Protein AF-A0A3G2S6Q5-F1 (afdb_monomer_lite)

pLDDT: mean 76.18, std 21.84, range [37.66, 98.62]

Foldseek 3Di:
DDDPDPPPPPPDDCPPVNVVVLVCLLPPPPCVLVVVLVVLVVQLVVDPDPVSNVVSVVVSVVSVVVVVVVVVVSVVSVVVVVVVVVVVVVVVVVVPCDDVPVVVVVVVVVVVVVVVVVVVVVVVVVVVVVVVVVVVVDDDPVVVVVVVVVVVVVVVVVVVVVVVVVVVVVVVVVVVVVVVVVVVVVVVVVCVVVVNDPDPDPDDDPPVCPPPPPDPPPPPPPPDDDDDDDDDDDDDDDDDDDDDDDDDDDPDDDDDDDDDDDDDDDDDDDDDDDDDDDDDDDYDDD

InterPro domains:
  IPR008501 THO complex subunit 7/Mft1 [PF05615] (20-147)

Radius of gyration: 63.08 Å; chains: 1; bounding box: 127×102×178 Å

Sequence (286 aa):
MDVDSDTATALMPLSSQQQDDILRNRLSTDDKHVRRIAKRIAVLVQSSSSQDREAAALLLQSDLDLFSEHISKLHSITNTTSTAEMESYEQEMTALPDEKSAEKKAHIEMLKKRLDEAKEHRAQVSEYNIIANKILAYPSREEMMNSIQQHRDRIAQLQSEIKKYDDASAHAKNELNSIVSALMELRQNIRSSLGYKPLPEESALCASTLNPKAHTFQSESSSADVTASNAKRTHNDSSGDGNKTCQTDHKRLRMQEDDKAQDQTPQPSKDNGDILDQPSSSTPSV

Structure (mmCIF, N/CA/C/O backbone):
data_AF-A0A3G2S6Q5-F1
#
_entry.id   AF-A0A3G2S6Q5-F1
#
loop_
_atom_site.group_PDB
_atom_site.id
_atom_site.type_symbol
_atom_site.label_atom_id
_atom_site.label_alt_id
_atom_site.label_comp_id
_atom_site.label_asym_id
_atom_site.label_entity_id
_atom_site.label_seq_id
_atom_site.pdbx_PDB_ins_code
_atom_site.Cartn_x
_atom_site.Cartn_y
_atom_site.Cartn_z
_atom_site.occupancy
_atom_site.B_iso_or_equiv
_atom_site.auth_seq_id
_atom_site.auth_comp_id
_atom_site.auth_asym_id
_atom_site.auth_atom_id
_atom_site.pdbx_PDB_model_num
ATOM 1 N N . MET A 1 1 ? -10.144 -30.213 11.567 1.00 39.72 1 MET A N 1
ATOM 2 C CA . MET A 1 1 ? -10.735 -28.893 11.235 1.00 39.72 1 MET A CA 1
ATOM 3 C C . MET A 1 1 ? -11.809 -28.719 12.269 1.00 39.72 1 MET A C 1
ATOM 5 O O . MET A 1 1 ? -12.946 -29.122 12.057 1.00 39.72 1 MET A O 1
ATOM 9 N N . ASP A 1 2 ? -11.350 -28.313 13.440 1.00 38.22 2 ASP A N 1
ATOM 10 C CA . ASP A 1 2 ? -12.056 -28.513 14.689 1.00 38.22 2 ASP A CA 1
ATOM 11 C C . ASP A 1 2 ? -12.771 -27.225 15.056 1.00 38.22 2 ASP A C 1
ATOM 13 O O . ASP A 1 2 ? -12.233 -26.121 14.975 1.00 38.22 2 ASP A O 1
ATOM 17 N N . VAL A 1 3 ? -14.054 -27.417 15.316 1.00 51.34 3 VAL A N 1
ATOM 18 C CA . VAL A 1 3 ? -15.039 -26.409 15.653 1.00 51.34 3 VAL A CA 1
ATOM 19 C C . VAL A 1 3 ? -14.880 -26.160 17.147 1.00 51.34 3 VAL A C 1
ATOM 21 O O . VAL A 1 3 ? -15.547 -26.803 17.953 1.00 51.34 3 VAL A O 1
ATOM 24 N N . ASP A 1 4 ? -13.968 -25.268 17.526 1.00 41.38 4 ASP A N 1
ATOM 25 C CA . ASP A 1 4 ? -13.812 -24.876 18.928 1.00 41.38 4 ASP A CA 1
ATOM 26 C C . ASP A 1 4 ? -14.893 -23.862 19.304 1.00 41.38 4 ASP A C 1
ATOM 28 O O . ASP A 1 4 ? -14.747 -22.647 19.216 1.00 41.38 4 ASP A O 1
ATOM 32 N N . SER A 1 5 ? -16.039 -24.456 19.634 1.00 41.75 5 SER A N 1
ATOM 33 C CA . SER A 1 5 ? -17.000 -24.072 20.660 1.00 41.75 5 SER A CA 1
ATOM 34 C C . SER A 1 5 ? -16.672 -22.776 21.416 1.00 41.75 5 SER A C 1
ATOM 36 O O . SER A 1 5 ? -15.935 -22.786 22.401 1.00 41.75 5 SER A O 1
ATOM 38 N N . ASP A 1 6 ? -17.345 -21.694 21.018 1.00 40.94 6 ASP A N 1
ATOM 39 C CA . ASP A 1 6 ? -17.627 -20.510 21.832 1.00 40.94 6 ASP A CA 1
ATOM 40 C C . ASP A 1 6 ? -18.337 -20.923 23.139 1.00 40.94 6 ASP A C 1
ATOM 42 O O . ASP A 1 6 ? -19.552 -20.797 23.293 1.00 40.94 6 ASP A O 1
ATOM 46 N N . THR A 1 7 ? -17.596 -21.406 24.136 1.00 44.97 7 THR A N 1
ATOM 47 C CA . THR A 1 7 ? -18.052 -21.356 25.527 1.00 44.97 7 THR A CA 1
ATOM 48 C C . THR A 1 7 ? -17.709 -19.983 26.068 1.00 44.97 7 THR A C 1
ATOM 50 O O . THR A 1 7 ? -16.809 -19.805 26.888 1.00 44.97 7 THR A O 1
ATOM 53 N N . ALA A 1 8 ? -18.447 -18.986 25.585 1.00 41.44 8 ALA A N 1
ATOM 54 C CA . ALA A 1 8 ? -18.651 -17.773 26.339 1.00 41.44 8 ALA A CA 1
ATOM 55 C C . ALA A 1 8 ? -19.260 -18.189 27.683 1.00 41.44 8 ALA A C 1
ATOM 57 O O . ALA A 1 8 ? -20.451 -18.485 27.772 1.00 41.44 8 ALA A O 1
ATOM 58 N N . THR A 1 9 ? -18.447 -18.212 28.738 1.00 43.94 9 THR A N 1
ATOM 59 C CA . THR A 1 9 ? -18.907 -18.122 30.126 1.00 43.94 9 THR A CA 1
ATOM 60 C C . THR A 1 9 ? -19.509 -16.726 30.285 1.00 43.94 9 THR A C 1
ATOM 62 O O . THR A 1 9 ? -18.914 -15.800 30.834 1.00 43.94 9 THR A O 1
ATOM 65 N N . ALA A 1 10 ? -20.664 -16.539 29.651 1.00 41.66 10 ALA A N 1
ATOM 66 C CA . ALA A 1 10 ? -21.505 -15.375 29.761 1.00 41.66 10 ALA A CA 1
ATOM 67 C C . ALA A 1 10 ? -22.032 -15.392 31.189 1.00 41.66 10 ALA A C 1
ATOM 69 O O . ALA A 1 10 ? -22.941 -16.144 31.536 1.00 41.66 10 ALA A O 1
ATOM 70 N N . LEU A 1 11 ? -21.344 -14.608 32.011 1.00 49.69 11 LEU A N 1
ATOM 71 C CA . LEU A 1 11 ? -21.721 -14.168 33.340 1.00 49.69 11 LEU A CA 1
ATOM 72 C C . LEU A 1 11 ? -23.230 -13.926 33.348 1.00 49.69 11 LEU A C 1
ATOM 74 O O . LEU A 1 11 ? -23.694 -12.951 32.758 1.00 49.69 11 LEU A O 1
ATOM 78 N N . MET A 1 12 ? -24.004 -14.841 33.937 1.00 51.88 12 MET A N 1
ATOM 79 C CA . MET A 1 12 ? -25.421 -14.576 34.121 1.00 51.88 12 MET A CA 1
ATOM 80 C C . MET A 1 12 ? -25.512 -13.481 35.182 1.00 51.88 12 MET A C 1
ATOM 82 O O . MET A 1 12 ? -25.144 -13.749 36.330 1.00 51.88 12 MET A O 1
ATOM 86 N N . PRO A 1 13 ? -25.977 -12.263 34.843 1.00 61.84 13 PRO A N 1
ATOM 87 C CA . PRO A 1 13 ? -26.396 -11.325 35.871 1.00 61.84 13 PRO A CA 1
ATOM 88 C C . PRO A 1 13 ? -27.372 -12.053 36.797 1.00 61.84 13 PRO A C 1
ATOM 90 O O . PRO A 1 13 ? -28.132 -12.906 36.320 1.00 61.84 13 PRO A O 1
ATOM 93 N N . LEU A 1 14 ? -27.320 -11.742 38.102 1.00 62.06 14 LEU A N 1
ATOM 94 C CA . LEU A 1 14 ? -28.280 -12.244 39.090 1.00 62.06 14 LEU A CA 1
ATOM 95 C C . LEU A 1 14 ? -29.651 -12.306 38.431 1.00 62.06 14 LEU A C 1
ATOM 97 O O . LEU A 1 14 ? -30.112 -11.307 37.872 1.00 62.06 14 LEU A O 1
ATOM 101 N N . SER A 1 15 ? -30.253 -13.494 38.422 1.00 77.38 15 SER A N 1
ATOM 102 C CA . SER A 1 15 ? -31.528 -13.667 37.735 1.00 77.38 15 SER A CA 1
ATOM 103 C C . SER A 1 15 ? -32.514 -12.628 38.270 1.00 77.38 15 SER A C 1
ATOM 105 O O . SER A 1 15 ? -32.489 -12.309 39.461 1.00 77.38 15 SER A O 1
ATOM 107 N N . SER A 1 16 ? -33.387 -12.101 37.408 1.00 77.00 16 SER A N 1
ATOM 108 C CA . SER A 1 16 ? -34.414 -11.119 37.804 1.00 77.00 16 SER A CA 1
ATOM 109 C C . SER A 1 16 ? -35.152 -11.542 39.079 1.00 77.00 16 SER A C 1
ATOM 111 O O . SER A 1 16 ? -35.503 -10.712 39.906 1.00 77.00 16 SER A O 1
ATOM 113 N N . GLN A 1 17 ? -35.322 -12.851 39.272 1.00 78.44 17 GLN A N 1
ATOM 114 C CA . GLN A 1 17 ? -35.953 -13.429 40.446 1.00 78.44 17 GLN A CA 1
ATOM 115 C C . GLN A 1 17 ? -35.111 -13.312 41.727 1.00 78.44 17 GLN A C 1
ATOM 117 O O . GLN A 1 17 ? -35.647 -12.971 42.774 1.00 78.44 17 GLN A O 1
ATOM 122 N N . GLN A 1 18 ? -33.794 -13.522 41.655 1.00 76.75 18 GLN A N 1
ATOM 123 C CA . GLN A 1 18 ? -32.894 -13.302 42.794 1.00 76.75 18 GLN A CA 1
ATOM 124 C C . GLN A 1 18 ? -32.819 -11.821 43.177 1.00 76.75 18 GLN A C 1
ATOM 126 O O . GLN A 1 18 ? -32.798 -11.494 44.361 1.00 76.75 18 GLN A O 1
ATOM 131 N N . GLN A 1 19 ? -32.815 -10.926 42.186 1.00 76.44 19 GLN A N 1
ATOM 132 C CA . GLN A 1 19 ? -32.858 -9.482 42.425 1.00 76.44 19 GLN A CA 1
ATOM 133 C C . GLN A 1 19 ? -34.168 -9.077 43.115 1.00 76.44 19 GLN A C 1
ATOM 135 O O . GLN A 1 19 ? -34.141 -8.354 44.111 1.00 76.44 19 GLN A O 1
ATOM 140 N N . ASP A 1 20 ? -35.301 -9.609 42.653 1.00 80.94 20 ASP A N 1
ATOM 141 C CA . ASP A 1 20 ? -36.612 -9.375 43.260 1.00 80.94 20 ASP A CA 1
ATOM 142 C C . ASP A 1 20 ? -36.717 -9.926 44.687 1.00 80.94 20 ASP A C 1
ATOM 144 O O . ASP A 1 20 ? -37.352 -9.300 45.538 1.00 80.94 20 ASP A O 1
ATOM 148 N N . ASP A 1 21 ? -36.099 -11.071 44.978 1.00 78.25 21 ASP A N 1
ATOM 149 C CA . ASP A 1 21 ? -36.096 -11.666 46.318 1.00 78.25 21 ASP A CA 1
ATOM 150 C C . ASP A 1 21 ? -35.226 -10.860 47.296 1.00 78.25 21 ASP A C 1
ATOM 152 O O . ASP A 1 21 ? -35.629 -10.622 48.440 1.00 78.25 21 ASP A O 1
ATOM 156 N N . ILE A 1 22 ? -34.066 -10.365 46.847 1.00 74.88 22 ILE A N 1
ATOM 157 C CA . ILE A 1 22 ? -33.214 -9.449 47.624 1.00 74.88 22 ILE A CA 1
ATOM 158 C C . ILE A 1 22 ? -33.961 -8.139 47.892 1.00 74.88 22 ILE A C 1
ATOM 160 O O . ILE A 1 22 ? -33.982 -7.661 49.029 1.00 74.88 22 ILE A O 1
ATOM 164 N N . LEU A 1 23 ? -34.624 -7.578 46.877 1.00 78.12 23 LEU A N 1
ATOM 165 C CA . LEU A 1 23 ? -35.417 -6.359 47.017 1.00 78.12 23 LEU A CA 1
ATOM 166 C C . LEU A 1 23 ? -36.611 -6.559 47.952 1.00 78.12 23 LEU A C 1
ATOM 168 O O . LEU A 1 23 ? -36.825 -5.721 48.824 1.00 78.12 23 LEU A O 1
ATOM 172 N N . ARG A 1 24 ? -37.350 -7.671 47.852 1.00 79.94 24 ARG A N 1
ATOM 173 C CA . ARG A 1 24 ? -38.445 -7.994 48.786 1.00 79.94 24 ARG A CA 1
ATOM 174 C C . ARG A 1 24 ? -37.956 -8.125 50.220 1.00 79.94 24 ARG A C 1
ATOM 176 O O . ARG A 1 24 ? -38.600 -7.585 51.113 1.00 79.94 24 ARG A O 1
ATOM 183 N N . ASN A 1 25 ? -36.824 -8.790 50.437 1.00 70.81 25 ASN A N 1
ATOM 184 C CA . ASN A 1 25 ? -36.240 -8.942 51.769 1.00 70.81 25 ASN A CA 1
ATOM 185 C C . ASN A 1 25 ? -35.724 -7.609 52.337 1.00 70.81 25 ASN A C 1
ATOM 187 O O . ASN A 1 25 ? -35.834 -7.378 53.538 1.00 70.81 25 ASN A O 1
ATOM 191 N N . ARG A 1 26 ? -35.192 -6.714 51.492 1.00 71.00 26 ARG A N 1
ATOM 192 C CA . ARG A 1 26 ? -34.771 -5.358 51.894 1.00 71.00 26 ARG A CA 1
ATOM 193 C C . ARG A 1 26 ? -35.962 -4.420 52.140 1.00 71.00 26 ARG A C 1
ATOM 195 O O . ARG A 1 26 ? -35.881 -3.556 53.007 1.00 71.00 26 ARG A O 1
ATOM 202 N N . LEU A 1 27 ? -37.062 -4.589 51.403 1.00 71.56 27 LEU A N 1
ATOM 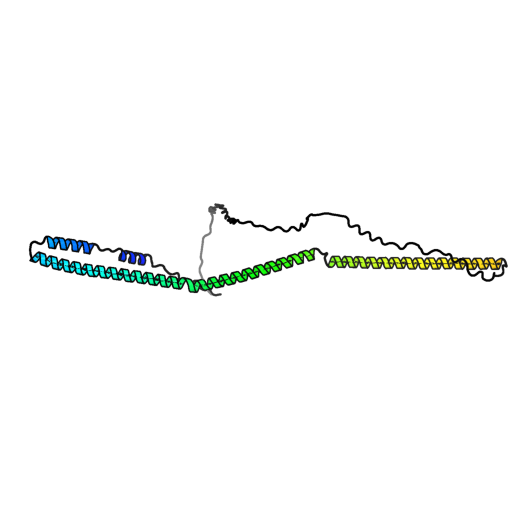203 C CA . LEU A 1 27 ? -38.263 -3.744 51.471 1.00 71.56 27 LEU A CA 1
ATOM 204 C C . LEU A 1 27 ? -39.338 -4.258 52.437 1.00 71.56 27 LEU A C 1
ATOM 206 O O . LEU A 1 27 ? -40.326 -3.557 52.659 1.00 71.56 27 LEU A O 1
ATOM 210 N N . SER A 1 28 ? -39.189 -5.448 53.026 1.00 67.25 28 SER A N 1
ATOM 211 C CA . SER A 1 28 ? -40.134 -5.965 54.019 1.00 67.25 28 SER A CA 1
ATOM 212 C C . SER A 1 28 ? -39.959 -5.258 55.368 1.00 67.25 28 SER A C 1
ATOM 214 O O . SER A 1 28 ? -39.509 -5.845 56.352 1.00 67.25 28 SER A O 1
ATOM 216 N N . THR A 1 29 ? -40.319 -3.979 55.446 1.00 65.44 29 THR A N 1
ATOM 217 C CA . THR A 1 29 ? -40.545 -3.302 56.725 1.00 65.44 29 THR A CA 1
ATOM 218 C C . THR A 1 29 ? -41.860 -3.808 57.303 1.00 65.44 29 THR A C 1
ATOM 220 O O . THR A 1 29 ? -42.940 -3.315 56.971 1.00 65.44 29 THR A O 1
ATOM 223 N N . ASP A 1 30 ? -41.786 -4.842 58.146 1.00 69.50 30 ASP A N 1
ATOM 224 C CA . ASP A 1 30 ? -42.965 -5.378 58.823 1.00 69.50 30 ASP A CA 1
ATOM 225 C C . ASP A 1 30 ? -43.401 -4.478 59.991 1.00 69.50 30 ASP A C 1
ATOM 227 O O . ASP A 1 30 ? -43.216 -4.774 61.176 1.00 69.50 30 ASP A O 1
ATOM 231 N N . ASP A 1 31 ? -44.050 -3.371 59.636 1.00 82.56 31 ASP A N 1
ATOM 232 C CA . ASP A 1 31 ? -44.723 -2.439 60.545 1.00 82.56 31 ASP A CA 1
ATOM 233 C C . ASP A 1 31 ? -45.736 -3.120 61.485 1.00 82.56 31 ASP A C 1
ATOM 235 O O . ASP A 1 31 ? -46.213 -2.512 62.449 1.00 82.56 31 ASP A O 1
ATOM 239 N N . LYS A 1 32 ? -46.141 -4.368 61.207 1.00 87.12 32 LYS A N 1
ATOM 240 C CA . LYS A 1 32 ? -47.089 -5.125 62.032 1.00 87.12 32 LYS A CA 1
ATOM 241 C C . LYS A 1 32 ? -46.595 -5.273 63.465 1.00 87.12 32 LYS A C 1
ATOM 243 O O . LYS A 1 32 ? -47.420 -5.191 64.374 1.00 87.12 32 LYS A O 1
ATOM 248 N N . HIS A 1 33 ? -45.292 -5.467 63.672 1.00 88.94 33 HIS A N 1
ATOM 249 C CA . HIS A 1 33 ? -44.704 -5.576 65.008 1.00 88.94 33 HIS A CA 1
ATOM 250 C C . HIS A 1 33 ? -44.822 -4.249 65.762 1.00 88.94 33 HIS A C 1
ATOM 252 O O . HIS A 1 33 ? -45.352 -4.219 66.869 1.00 88.94 33 HIS A O 1
ATOM 258 N N . VAL A 1 34 ? -44.473 -3.136 65.110 1.00 90.81 34 VAL A N 1
ATOM 259 C CA . VAL A 1 34 ? -44.595 -1.780 65.671 1.00 90.81 34 VAL A CA 1
ATOM 260 C C . VAL A 1 34 ? -46.052 -1.446 66.004 1.00 90.81 34 VAL A C 1
ATOM 262 O O . VAL A 1 34 ? -46.361 -1.007 67.112 1.00 90.81 34 VAL A O 1
ATOM 265 N N . ARG A 1 35 ? -46.985 -1.722 65.082 1.00 92.50 35 ARG A N 1
ATOM 266 C CA . ARG A 1 35 ? -48.427 -1.523 65.306 1.00 92.50 35 ARG A CA 1
ATOM 267 C C . ARG A 1 35 ? -48.957 -2.387 66.450 1.00 92.50 35 ARG A C 1
ATOM 269 O O . ARG A 1 35 ? -49.832 -1.941 67.192 1.00 92.50 35 ARG A O 1
ATOM 276 N N . ARG A 1 36 ? -48.461 -3.618 66.602 1.00 92.38 36 ARG A N 1
ATOM 277 C CA . ARG A 1 36 ? -48.850 -4.517 67.694 1.00 92.38 36 ARG A CA 1
ATOM 278 C C . ARG A 1 36 ? -48.323 -4.017 69.037 1.00 92.38 36 ARG A C 1
ATOM 280 O O . ARG A 1 36 ? -49.119 -3.906 69.963 1.00 92.38 36 ARG A O 1
ATOM 287 N N . ILE A 1 37 ? -47.051 -3.627 69.112 1.00 95.19 37 ILE A N 1
ATOM 288 C CA . ILE A 1 37 ? -46.438 -3.018 70.300 1.00 95.19 37 ILE A CA 1
ATOM 289 C C . ILE A 1 37 ? -47.216 -1.766 70.720 1.00 95.19 37 ILE A C 1
ATOM 291 O O . ILE A 1 37 ? -47.628 -1.661 71.872 1.00 95.19 37 ILE A O 1
ATOM 295 N N . ALA A 1 38 ? -47.524 -0.861 69.785 1.00 95.69 38 ALA A N 1
ATOM 296 C CA . ALA A 1 38 ? -48.311 0.341 70.069 1.00 95.69 38 ALA A CA 1
ATOM 297 C C . ALA A 1 38 ? -49.701 0.012 70.648 1.00 95.69 38 ALA A C 1
ATOM 299 O O . ALA A 1 38 ? -50.138 0.632 71.619 1.00 95.69 38 ALA A O 1
ATOM 300 N N . LYS A 1 39 ? -50.381 -1.010 70.105 1.00 95.94 39 LYS A N 1
ATOM 301 C CA . LYS A 1 39 ? -51.655 -1.505 70.653 1.00 95.94 39 LYS A CA 1
ATOM 302 C C . LYS A 1 39 ? -51.490 -2.102 72.052 1.00 95.94 39 LYS A C 1
ATOM 304 O O . LYS A 1 39 ? -52.327 -1.841 72.909 1.00 95.94 39 LYS A O 1
ATOM 309 N N . ARG A 1 40 ? -50.427 -2.874 72.307 1.00 93.88 40 ARG A N 1
ATOM 310 C CA . ARG A 1 40 ? -50.134 -3.441 73.636 1.00 93.88 40 ARG A CA 1
ATOM 311 C C . ARG A 1 40 ? -49.855 -2.358 74.672 1.00 93.88 40 ARG A C 1
ATOM 313 O O . ARG A 1 40 ? -50.383 -2.447 75.774 1.00 93.88 40 ARG A O 1
ATOM 320 N N . ILE A 1 41 ? -49.120 -1.311 74.300 1.00 95.44 41 ILE A N 1
ATOM 321 C CA . ILE A 1 41 ? -48.891 -0.133 75.147 1.00 95.44 41 ILE A CA 1
ATOM 322 C C . ILE A 1 41 ? -50.222 0.559 75.466 1.00 95.44 41 ILE A C 1
ATOM 324 O O . ILE A 1 41 ? -50.490 0.854 76.626 1.00 95.44 41 ILE A O 1
ATOM 328 N N . ALA A 1 42 ? -51.090 0.767 74.470 1.00 95.06 42 ALA A N 1
ATOM 329 C CA . ALA A 1 42 ? -52.403 1.373 74.695 1.00 95.06 42 ALA A CA 1
ATOM 330 C C . ALA A 1 42 ? -53.273 0.545 75.660 1.00 95.06 42 ALA A C 1
ATOM 332 O O . ALA A 1 42 ? -53.869 1.105 76.577 1.00 95.06 42 ALA A O 1
ATOM 333 N N . VAL A 1 43 ? -53.294 -0.785 75.503 1.00 94.50 43 VAL A N 1
ATOM 334 C CA . VAL A 1 43 ? -53.997 -1.702 76.420 1.00 94.50 43 VAL A CA 1
ATOM 335 C C . VAL A 1 43 ? -53.411 -1.627 77.830 1.00 94.50 43 VAL A C 1
ATOM 337 O O . VAL A 1 43 ? -54.162 -1.533 78.798 1.00 94.50 43 VAL A O 1
ATOM 340 N N . LEU A 1 44 ? -52.084 -1.605 77.961 1.00 94.56 44 LEU A N 1
ATOM 341 C CA . LEU A 1 44 ? -51.402 -1.494 79.251 1.00 94.56 44 LEU A CA 1
ATOM 342 C C . LEU A 1 44 ? -51.757 -0.187 79.982 1.00 94.56 44 LEU A C 1
ATOM 344 O O . LEU A 1 44 ? -51.961 -0.201 81.194 1.00 94.56 44 LEU A O 1
ATOM 348 N N . VAL A 1 45 ? -51.869 0.927 79.250 1.00 95.19 45 VAL A N 1
ATOM 349 C CA . VAL A 1 45 ? -52.265 2.241 79.791 1.00 95.19 45 VAL A CA 1
ATOM 350 C C . VAL A 1 45 ? -53.739 2.269 80.209 1.00 95.19 45 VAL A C 1
ATOM 352 O O . VAL A 1 45 ? -54.077 2.908 81.200 1.00 95.19 45 VAL A O 1
ATOM 355 N N . GLN A 1 46 ? -54.616 1.577 79.478 1.00 94.00 46 GLN A N 1
ATOM 356 C CA . GLN A 1 46 ? -56.063 1.541 79.738 1.00 94.00 46 GLN A CA 1
ATOM 357 C C . GLN A 1 46 ? -56.477 0.490 80.786 1.00 94.00 46 GLN A C 1
ATOM 359 O O . GLN A 1 46 ? -57.621 0.486 81.246 1.00 94.00 46 GLN A O 1
ATOM 364 N N . SER A 1 47 ? -55.565 -0.401 81.179 1.00 94.19 47 SER A N 1
ATOM 365 C CA . SER A 1 47 ? -55.834 -1.468 82.146 1.00 94.19 47 SER A CA 1
ATOM 366 C C . SER A 1 47 ? -56.054 -0.896 83.550 1.00 94.19 47 SER A C 1
ATOM 368 O O . SER A 1 47 ? -55.150 -0.304 84.137 1.00 94.19 47 SER A O 1
ATOM 370 N N . SER A 1 48 ? -57.261 -1.081 84.094 1.00 90.81 48 SER A N 1
ATOM 371 C CA . SER A 1 48 ? -57.656 -0.564 85.420 1.00 90.81 48 SER A CA 1
ATOM 372 C C . SER A 1 48 ? -57.383 -1.553 86.562 1.00 90.81 48 SER A C 1
ATOM 374 O O . SER A 1 48 ? -57.240 -1.149 87.714 1.00 90.81 48 SER A O 1
ATOM 376 N N . SER A 1 49 ? -57.303 -2.849 86.249 1.00 94.25 49 SER A N 1
ATOM 377 C CA . SER A 1 49 ? -56.986 -3.919 87.197 1.00 94.25 49 SER A CA 1
ATOM 378 C C . SER A 1 49 ? -55.489 -4.227 87.193 1.00 94.25 49 SER A C 1
ATOM 380 O O . SER A 1 49 ? -54.858 -4.276 86.136 1.00 94.25 49 SER A O 1
ATOM 382 N N . SER A 1 50 ? -54.924 -4.498 88.374 1.00 92.62 50 SER A N 1
ATOM 383 C CA . SER A 1 50 ? -53.523 -4.921 88.515 1.00 92.62 50 SER A CA 1
ATOM 384 C C . SER A 1 50 ? -53.230 -6.211 87.744 1.00 92.62 50 SER A C 1
ATOM 386 O O . SER A 1 50 ? -52.168 -6.335 87.143 1.00 92.62 50 SER A O 1
ATOM 388 N N . GLN A 1 51 ? -54.182 -7.147 87.730 1.00 92.69 51 GLN A N 1
ATOM 389 C CA . GLN A 1 51 ? -54.031 -8.441 87.064 1.00 92.69 51 GLN A CA 1
ATOM 390 C C . GLN A 1 51 ? -54.018 -8.298 85.533 1.00 92.69 51 GLN A C 1
ATOM 392 O O . GLN A 1 51 ? -53.182 -8.896 84.858 1.00 92.69 51 GLN A O 1
ATOM 397 N N . ASP A 1 52 ? -54.889 -7.448 84.984 1.00 92.19 52 ASP A N 1
ATOM 398 C CA . ASP A 1 52 ? -54.936 -7.172 83.541 1.00 92.19 52 ASP A CA 1
ATOM 399 C C . ASP A 1 52 ? -53.674 -6.442 83.073 1.00 92.19 52 ASP A C 1
ATOM 401 O O . ASP A 1 52 ? -53.139 -6.715 81.997 1.00 92.19 52 ASP A O 1
ATOM 405 N N . ARG A 1 53 ? -53.161 -5.541 83.917 1.00 93.19 53 ARG A N 1
ATOM 406 C CA . ARG A 1 53 ? -51.924 -4.803 83.666 1.00 93.19 53 ARG A CA 1
ATOM 407 C C . ARG A 1 53 ? -50.707 -5.732 83.631 1.00 93.19 53 ARG A C 1
ATOM 409 O O . ARG A 1 53 ? -49.849 -5.562 82.770 1.00 93.19 53 ARG A O 1
ATOM 416 N N . GLU A 1 54 ? -50.638 -6.719 84.520 1.00 94.44 54 GLU A N 1
ATOM 417 C CA . GLU A 1 54 ? -49.563 -7.719 84.535 1.00 94.44 54 GLU A CA 1
ATOM 418 C C . GLU A 1 54 ? -49.605 -8.620 83.290 1.00 94.44 54 GLU A C 1
ATOM 420 O O . GLU A 1 54 ? -48.590 -8.795 82.611 1.00 94.44 54 GLU A O 1
ATOM 425 N N . ALA A 1 55 ? -50.791 -9.099 82.903 1.00 93.81 55 ALA A N 1
ATOM 426 C CA . ALA A 1 55 ? -50.967 -9.875 81.675 1.00 93.81 55 ALA A CA 1
ATOM 427 C C . ALA A 1 55 ? -50.610 -9.064 80.411 1.00 93.81 55 ALA A C 1
ATOM 429 O O . ALA A 1 55 ? -49.935 -9.568 79.509 1.00 93.81 55 ALA A O 1
ATOM 430 N N . ALA A 1 56 ? -51.017 -7.792 80.344 1.00 92.94 56 ALA A N 1
ATOM 431 C CA . ALA A 1 56 ? -50.670 -6.895 79.242 1.00 92.94 56 ALA A CA 1
ATOM 432 C C . ALA A 1 56 ? -49.160 -6.608 79.171 1.00 92.94 56 ALA A C 1
ATOM 434 O O . ALA A 1 56 ? -48.619 -6.505 78.069 1.00 92.94 56 ALA A O 1
ATOM 435 N N . ALA A 1 57 ? -48.476 -6.523 80.317 1.00 94.69 57 ALA A N 1
ATOM 436 C CA . ALA A 1 57 ? -47.029 -6.332 80.385 1.00 94.69 57 ALA A CA 1
ATOM 437 C C . ALA A 1 57 ? -46.259 -7.559 79.871 1.00 94.69 57 ALA A C 1
ATOM 439 O O . ALA A 1 57 ? -45.330 -7.395 79.084 1.00 94.69 57 ALA A O 1
ATOM 440 N N . LEU A 1 58 ? -46.676 -8.779 80.230 1.00 95.19 58 LEU A N 1
ATOM 441 C CA . LEU A 1 58 ? -46.066 -10.013 79.713 1.00 95.19 58 LEU A CA 1
ATOM 442 C C . LEU A 1 58 ? -46.240 -10.154 78.195 1.00 95.19 58 LEU A C 1
ATOM 444 O O . LEU A 1 58 ? -45.304 -10.528 77.488 1.00 95.19 58 LEU A O 1
ATOM 448 N N . LEU A 1 59 ? -47.421 -9.809 77.674 1.00 94.50 59 LEU A N 1
ATOM 449 C CA . LEU A 1 59 ? -47.675 -9.812 76.231 1.00 94.50 59 LEU A CA 1
ATOM 450 C C . LEU A 1 59 ? -46.851 -8.747 75.501 1.00 94.50 59 LEU A C 1
ATOM 452 O O . LEU A 1 59 ? -46.340 -9.016 74.417 1.00 94.50 59 LEU A O 1
ATOM 456 N N . LEU A 1 60 ? -46.704 -7.555 76.089 1.00 95.69 60 LEU A N 1
ATOM 457 C CA . LEU A 1 60 ? -45.834 -6.511 75.552 1.00 95.69 60 LEU A CA 1
ATOM 458 C C . LEU A 1 60 ? -44.370 -6.963 75.538 1.00 95.69 60 LEU A C 1
ATOM 460 O O . LEU A 1 60 ? -43.706 -6.767 74.528 1.00 95.69 60 LEU A O 1
ATOM 464 N N . GLN A 1 61 ? -43.888 -7.587 76.614 1.00 96.38 61 GLN A N 1
ATOM 465 C CA . GLN A 1 61 ? -42.525 -8.114 76.690 1.00 96.38 61 GLN A CA 1
ATOM 466 C C . GLN A 1 61 ? -42.271 -9.141 75.582 1.00 96.38 61 GLN A C 1
ATOM 468 O O . GLN A 1 61 ? -41.315 -9.001 74.828 1.00 96.38 61 GLN A O 1
ATOM 473 N N . SER A 1 62 ? -43.180 -10.104 75.408 1.00 96.25 62 SER A N 1
ATOM 474 C CA . SER A 1 62 ? -43.083 -11.092 74.328 1.00 96.25 62 SER A CA 1
ATOM 475 C C . SER A 1 62 ? -43.097 -10.449 72.933 1.00 96.25 62 SER A C 1
ATOM 477 O O . SER A 1 62 ? -42.319 -10.847 72.068 1.00 96.25 62 SER A O 1
ATOM 479 N N . ASP A 1 63 ? -43.948 -9.442 72.702 1.00 94.38 63 ASP A N 1
ATOM 480 C CA . ASP A 1 63 ? -44.002 -8.725 71.422 1.00 94.38 63 ASP A CA 1
ATOM 481 C C . ASP A 1 63 ? -42.735 -7.866 71.179 1.00 94.38 63 ASP A C 1
ATOM 483 O O . ASP A 1 63 ? -42.320 -7.711 70.028 1.00 94.38 63 ASP A O 1
ATOM 487 N N . LEU A 1 64 ? -42.097 -7.337 72.234 1.00 95.44 64 LEU A N 1
ATOM 488 C CA . LEU A 1 64 ? -40.809 -6.631 72.158 1.00 95.44 64 LEU A CA 1
ATOM 489 C C . LEU A 1 64 ? -39.648 -7.583 71.851 1.00 95.44 64 LEU A C 1
ATOM 491 O O . LEU A 1 64 ? -38.805 -7.249 71.017 1.00 95.44 64 LEU A O 1
ATOM 495 N N . ASP A 1 65 ? -39.627 -8.767 72.464 1.00 95.25 65 ASP A N 1
ATOM 496 C CA . ASP A 1 65 ? -38.605 -9.787 72.210 1.00 95.25 65 ASP A CA 1
ATOM 497 C C . ASP A 1 65 ? -38.673 -10.268 70.749 1.00 95.25 65 ASP A C 1
ATOM 499 O O . ASP A 1 65 ? -37.659 -10.284 70.048 1.00 95.25 65 ASP A O 1
ATOM 503 N N . LEU A 1 66 ? -39.884 -10.536 70.242 1.00 92.31 66 LEU A N 1
ATOM 504 C CA . LEU A 1 66 ? -40.117 -10.878 68.832 1.00 92.31 66 LEU A CA 1
ATOM 505 C C . LEU A 1 66 ? -39.668 -9.764 67.876 1.00 92.31 66 LEU A C 1
ATOM 507 O O . LEU A 1 66 ? -39.105 -10.032 66.813 1.00 92.31 66 LEU A O 1
ATOM 511 N N . PHE A 1 67 ? -39.911 -8.501 68.232 1.00 93.25 67 PHE A N 1
ATOM 512 C CA . PHE A 1 67 ? -39.470 -7.368 67.421 1.00 93.25 67 PHE A CA 1
ATOM 513 C C . PHE A 1 67 ? -37.942 -7.220 67.412 1.00 93.25 67 PHE A C 1
ATOM 515 O O . PHE A 1 67 ? -37.360 -6.963 66.358 1.00 93.25 67 PHE A O 1
ATOM 522 N N . SER A 1 68 ? -37.285 -7.429 68.553 1.00 93.75 68 SER A N 1
ATOM 523 C CA . SER A 1 68 ? -35.822 -7.420 68.668 1.00 93.75 68 SER A CA 1
ATOM 524 C C . SER A 1 68 ? -35.171 -8.500 67.794 1.00 93.75 68 SER A C 1
ATOM 526 O O . SER A 1 68 ? -34.230 -8.224 67.039 1.00 93.75 68 SER A O 1
ATOM 528 N N . GLU A 1 69 ? -35.720 -9.718 67.819 1.00 92.31 69 GLU A N 1
ATOM 529 C CA . GLU A 1 69 ? -35.278 -10.819 66.959 1.00 92.31 69 GLU A CA 1
ATOM 530 C C . GLU A 1 69 ? -35.459 -10.474 65.471 1.00 92.31 69 GLU A C 1
ATOM 532 O O . GLU A 1 69 ? -34.545 -10.662 64.664 1.00 92.31 69 GLU A O 1
ATOM 537 N N . HIS A 1 70 ? -36.603 -9.885 65.107 1.00 90.06 70 HIS A N 1
ATOM 538 C CA . HIS A 1 70 ? -36.880 -9.451 63.738 1.00 90.06 70 HIS A CA 1
ATOM 539 C C . HIS A 1 70 ? -35.871 -8.406 63.231 1.00 90.06 70 HIS A C 1
ATOM 541 O O . HIS A 1 70 ? -35.353 -8.539 62.120 1.00 90.06 70 HIS A O 1
ATOM 547 N N . ILE A 1 71 ? -35.550 -7.387 64.036 1.00 90.00 71 ILE A N 1
ATOM 548 C CA . ILE A 1 71 ? -34.543 -6.373 63.680 1.00 90.00 71 ILE A CA 1
ATOM 549 C C . ILE A 1 71 ? -33.160 -7.007 63.512 1.00 90.00 71 ILE A C 1
ATOM 551 O O . ILE A 1 71 ? -32.458 -6.708 62.544 1.00 90.00 71 ILE A O 1
ATOM 555 N N . SER A 1 72 ? -32.790 -7.928 64.403 1.00 92.06 72 SER A N 1
ATOM 556 C CA . SER A 1 72 ? -31.514 -8.649 64.326 1.00 92.06 72 SER A CA 1
ATOM 557 C C . SER A 1 72 ? -31.404 -9.464 63.033 1.00 92.06 72 SER A C 1
ATOM 559 O O . SER A 1 72 ? -30.378 -9.420 62.350 1.00 92.06 72 SER A O 1
ATOM 561 N N . LYS A 1 73 ? -32.487 -10.145 62.639 1.00 89.25 73 LYS A N 1
ATOM 562 C CA . LYS A 1 73 ? -32.573 -10.873 61.368 1.00 89.25 73 LYS A CA 1
ATOM 563 C C . LYS A 1 73 ? -32.436 -9.938 60.165 1.00 89.25 73 LYS A C 1
ATOM 565 O O . LYS A 1 73 ? -31.670 -10.242 59.254 1.00 89.25 73 LYS A O 1
ATOM 570 N N . LEU A 1 74 ? -33.138 -8.803 60.159 1.00 86.69 74 LEU A N 1
ATOM 571 C CA . LEU A 1 74 ? -33.078 -7.831 59.061 1.00 86.69 74 LEU A CA 1
ATOM 572 C C . LEU A 1 74 ? -31.665 -7.252 58.892 1.00 86.69 74 LEU A C 1
ATOM 574 O O . LEU A 1 74 ? -31.162 -7.144 57.773 1.00 86.69 74 LEU A O 1
ATOM 578 N N . HIS A 1 75 ? -31.001 -6.939 60.005 1.00 88.94 75 HIS A N 1
ATOM 579 C CA . HIS A 1 75 ? -29.619 -6.472 60.009 1.00 88.94 75 HIS A CA 1
ATOM 580 C C . HIS A 1 75 ? -28.657 -7.543 59.475 1.00 88.94 75 HIS A C 1
ATOM 582 O O . HIS A 1 75 ? -27.816 -7.247 58.629 1.00 88.94 75 HIS A O 1
ATOM 588 N N . SER A 1 76 ? -28.823 -8.804 59.893 1.00 89.12 76 SER A N 1
ATOM 589 C CA . SER A 1 76 ? -28.034 -9.922 59.364 1.00 89.12 76 SER A CA 1
ATOM 590 C C . SER A 1 76 ? -28.218 -10.086 57.855 1.00 89.12 76 SER A C 1
ATOM 592 O O . SER A 1 76 ? -27.229 -10.189 57.140 1.00 89.12 76 SER A O 1
ATOM 594 N N . ILE A 1 77 ? -29.460 -10.069 57.358 1.00 86.19 77 ILE A N 1
ATOM 595 C CA . ILE A 1 77 ? -29.758 -10.189 55.920 1.00 86.19 77 ILE A CA 1
ATOM 596 C C . ILE A 1 77 ? -29.118 -9.037 55.141 1.00 86.19 77 ILE A C 1
ATOM 598 O O . ILE A 1 77 ? -28.500 -9.259 54.099 1.00 86.19 77 ILE A O 1
ATOM 602 N N . THR A 1 78 ? -29.241 -7.811 55.648 1.00 86.50 78 THR A N 1
ATOM 603 C CA . THR A 1 78 ? -28.674 -6.620 55.004 1.00 86.50 78 THR A CA 1
ATOM 604 C C . THR A 1 78 ? -27.158 -6.719 54.911 1.00 86.50 78 THR A C 1
ATOM 606 O O . THR A 1 78 ? -26.604 -6.503 53.839 1.00 86.50 78 THR A O 1
ATOM 609 N N . ASN A 1 79 ? -26.490 -7.109 55.997 1.00 88.75 79 ASN A N 1
ATOM 610 C CA . ASN A 1 79 ? -25.039 -7.237 55.997 1.00 88.75 79 ASN A CA 1
ATOM 611 C C . ASN A 1 79 ? -24.579 -8.352 55.066 1.00 88.75 79 ASN A C 1
ATOM 613 O O . ASN A 1 79 ? -23.744 -8.090 54.216 1.00 88.75 79 ASN A O 1
ATOM 617 N N . THR A 1 80 ? -25.161 -9.550 55.156 1.00 86.19 80 THR A N 1
ATOM 618 C CA . THR A 1 80 ? -24.766 -10.680 54.303 1.00 86.19 80 THR A CA 1
ATOM 619 C C . THR A 1 80 ? -24.977 -10.389 52.817 1.00 86.19 80 THR A C 1
ATOM 621 O O . THR A 1 80 ? -24.124 -10.728 52.004 1.00 86.19 80 THR A O 1
ATOM 624 N N . THR A 1 81 ? -26.093 -9.751 52.448 1.00 84.44 81 THR A N 1
ATOM 625 C CA . THR A 1 81 ? -26.353 -9.398 51.041 1.00 84.44 81 THR A CA 1
ATOM 626 C C . THR A 1 81 ? -25.418 -8.298 50.553 1.00 84.44 81 THR A C 1
ATOM 628 O O . THR A 1 81 ? -24.838 -8.444 49.484 1.00 84.44 81 THR A O 1
ATOM 631 N N . SER A 1 82 ? -25.202 -7.241 51.340 1.00 86.44 82 SER A N 1
ATOM 632 C CA . SER A 1 82 ? -24.289 -6.157 50.962 1.00 86.44 82 SER A CA 1
ATOM 633 C C . SER A 1 82 ? -22.834 -6.617 50.876 1.00 86.44 82 SER A C 1
ATOM 635 O O . SER A 1 82 ? -22.142 -6.235 49.940 1.00 86.44 82 SER A O 1
ATOM 637 N N . THR A 1 83 ? -22.358 -7.453 51.805 1.00 89.19 83 THR A N 1
ATOM 638 C CA . THR A 1 83 ? -20.983 -7.972 51.753 1.00 89.19 83 THR A CA 1
ATOM 639 C C . THR A 1 83 ? -20.785 -8.895 50.558 1.00 89.19 83 THR A C 1
ATOM 641 O O . THR A 1 83 ? -19.804 -8.740 49.843 1.00 89.19 83 THR A O 1
ATOM 644 N N . ALA A 1 84 ? -21.741 -9.789 50.282 1.00 83.81 84 ALA A N 1
ATOM 645 C CA . ALA A 1 84 ? -21.671 -10.670 49.118 1.00 83.81 84 ALA A CA 1
ATOM 646 C C . ALA A 1 84 ? -21.719 -9.891 47.787 1.00 83.81 84 ALA A C 1
ATOM 648 O O . ALA A 1 84 ? -21.004 -10.231 46.848 1.00 83.81 84 ALA A O 1
ATOM 649 N N . GLU A 1 85 ? -22.526 -8.825 47.703 1.00 85.38 85 GLU A N 1
ATOM 650 C CA . GLU A 1 85 ? -22.552 -7.923 46.542 1.00 85.38 85 GLU A CA 1
ATOM 651 C C . GLU A 1 85 ? -21.201 -7.210 46.361 1.00 85.38 85 GLU A C 1
ATOM 653 O O . GLU A 1 85 ? -20.669 -7.184 45.253 1.00 85.38 85 GLU A O 1
ATOM 658 N N . MET A 1 86 ? -20.619 -6.669 47.438 1.00 90.25 86 MET A N 1
ATOM 659 C CA . MET A 1 86 ? -19.311 -6.001 47.389 1.00 90.25 86 MET A CA 1
ATOM 660 C C . MET A 1 86 ? -18.194 -6.955 46.951 1.00 90.25 86 MET A C 1
ATOM 662 O O . MET A 1 86 ? -17.439 -6.612 46.045 1.00 90.25 86 MET A O 1
ATOM 666 N N . GLU A 1 87 ? -18.131 -8.159 47.522 1.00 91.19 87 GLU A N 1
ATOM 667 C CA . GLU A 1 87 ? -17.157 -9.189 47.137 1.00 91.19 87 GLU A CA 1
ATOM 668 C C . GLU A 1 87 ? -17.311 -9.589 45.663 1.00 91.19 87 GLU A C 1
ATOM 670 O O . GLU A 1 87 ? -16.317 -9.704 44.945 1.00 91.19 87 GLU A O 1
ATOM 675 N N . SER A 1 88 ? -18.549 -9.730 45.176 1.00 86.44 88 SER A N 1
ATOM 676 C CA . SER A 1 88 ? -18.815 -10.02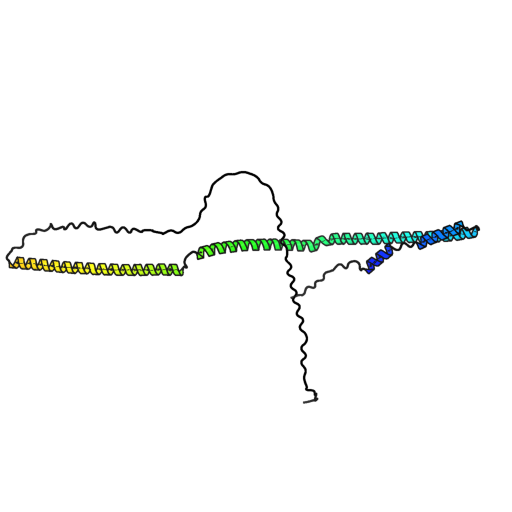0 43.763 1.00 86.44 88 SER A CA 1
ATOM 677 C C . SER A 1 88 ? -18.300 -8.909 42.841 1.00 86.44 88 SER A C 1
ATOM 679 O O . SER A 1 88 ? -17.695 -9.209 41.812 1.00 86.44 88 SER A O 1
ATOM 681 N N . TYR A 1 89 ? -18.516 -7.635 43.188 1.00 87.94 89 TYR A N 1
ATOM 682 C CA . TYR A 1 89 ? -18.024 -6.510 42.384 1.00 87.94 89 TYR A CA 1
ATOM 683 C C . TYR A 1 89 ? -16.498 -6.370 42.438 1.00 87.94 89 TYR A C 1
ATOM 685 O O . TYR A 1 89 ? -15.879 -6.043 41.426 1.00 87.94 89 TYR A O 1
ATOM 693 N N . GLU A 1 90 ? -15.868 -6.633 43.584 1.00 89.06 90 GLU A N 1
ATOM 694 C CA . GLU A 1 90 ? -14.404 -6.644 43.706 1.00 89.06 90 GLU A CA 1
ATOM 695 C C . GLU A 1 90 ? -13.775 -7.782 42.888 1.00 89.06 90 GLU A C 1
ATOM 697 O O . GLU A 1 90 ? -12.775 -7.582 42.187 1.00 89.06 90 GLU A O 1
ATOM 702 N N . GLN A 1 91 ? -14.392 -8.966 42.903 1.00 86.94 91 GLN A N 1
ATOM 703 C CA . GLN A 1 91 ? -13.977 -10.090 42.070 1.00 86.94 91 GLN A CA 1
ATOM 704 C C . GLN A 1 91 ? -14.141 -9.778 40.573 1.00 86.94 91 GLN A C 1
ATOM 706 O O . GLN A 1 91 ? -13.277 -10.115 39.766 1.00 86.94 91 GLN A O 1
ATOM 711 N N . GLU A 1 92 ? -15.208 -9.078 40.186 1.00 81.19 92 GLU A N 1
ATOM 712 C CA . GLU A 1 92 ? -15.403 -8.645 38.801 1.00 81.19 92 GLU A CA 1
ATOM 713 C C . GLU A 1 92 ? -14.372 -7.585 38.379 1.00 81.19 92 GLU A C 1
ATOM 715 O O . GLU A 1 92 ? -13.766 -7.703 37.311 1.00 81.19 92 GLU A O 1
ATOM 720 N N . MET A 1 93 ? -14.091 -6.589 39.229 1.00 81.50 93 MET A N 1
ATOM 721 C CA . MET A 1 93 ? -13.059 -5.579 38.956 1.00 81.50 93 MET A CA 1
ATOM 722 C C . MET A 1 93 ? -11.670 -6.189 38.769 1.00 81.50 93 MET A C 1
ATOM 724 O O . MET A 1 93 ? -10.896 -5.686 37.955 1.00 81.50 93 MET A O 1
ATOM 728 N N . THR A 1 94 ? -11.346 -7.250 39.507 1.00 81.31 94 THR A N 1
ATOM 729 C CA . THR A 1 94 ? -10.061 -7.953 39.380 1.00 81.31 94 THR A CA 1
ATOM 730 C C . THR A 1 94 ? -10.021 -8.900 38.179 1.00 81.31 94 THR A C 1
ATOM 732 O O . THR A 1 94 ? -8.965 -9.052 37.571 1.00 81.31 94 THR A O 1
ATOM 735 N N . ALA A 1 95 ? -11.155 -9.471 37.762 1.00 77.19 95 ALA A N 1
ATOM 736 C CA . ALA A 1 95 ? -11.236 -10.351 36.594 1.00 77.19 95 ALA A CA 1
ATOM 737 C C . ALA A 1 95 ? -11.248 -9.605 35.241 1.00 77.19 95 ALA A C 1
ATOM 739 O O . ALA A 1 95 ? -10.733 -10.111 34.242 1.00 77.19 95 ALA A O 1
ATOM 740 N N . LEU A 1 96 ? -11.825 -8.400 35.177 1.00 69.31 96 LEU A N 1
ATOM 741 C CA . LEU A 1 96 ? -11.940 -7.612 33.940 1.00 69.31 96 LEU A CA 1
ATOM 742 C C . LEU A 1 96 ? -10.602 -7.230 33.254 1.00 69.31 96 LEU A C 1
ATOM 744 O O . LEU A 1 96 ? -10.561 -7.239 32.016 1.00 69.31 96 LEU A O 1
ATOM 748 N N . PRO A 1 97 ? -9.523 -6.853 33.970 1.00 68.50 97 PRO A N 1
ATOM 749 C CA . PRO A 1 97 ? -8.316 -6.326 33.335 1.00 68.50 97 PRO A CA 1
ATOM 750 C C . PRO A 1 97 ? -7.288 -7.367 32.871 1.00 68.50 97 PRO A C 1
ATOM 752 O O . PRO A 1 97 ? -6.516 -7.029 31.976 1.00 68.50 97 PRO A O 1
ATOM 755 N N . ASP A 1 98 ? -7.237 -8.594 33.388 1.00 64.06 98 ASP A N 1
ATOM 756 C CA . ASP A 1 98 ? -6.029 -9.414 33.184 1.00 64.06 98 ASP A CA 1
ATOM 757 C C . ASP A 1 98 ? -6.046 -10.263 31.910 1.00 64.06 98 ASP A C 1
ATOM 759 O O . ASP A 1 98 ? -5.166 -10.118 31.060 1.00 64.06 98 ASP A O 1
ATOM 763 N N . GLU A 1 99 ? -7.061 -11.094 31.704 1.00 64.44 99 GLU A N 1
ATOM 764 C CA . GLU A 1 99 ? -6.987 -12.107 30.644 1.00 64.44 99 GLU A CA 1
ATOM 765 C C . GLU A 1 99 ? -7.288 -11.515 29.257 1.00 64.44 99 GLU A C 1
ATOM 767 O O . GLU A 1 99 ? -6.473 -11.553 28.334 1.00 64.44 99 GLU A O 1
ATOM 772 N N . LYS A 1 100 ? -8.426 -10.825 29.122 1.00 73.50 100 LYS A N 1
ATOM 773 C CA . LYS A 1 100 ? -8.865 -10.278 27.828 1.00 73.50 100 LYS A CA 1
ATOM 774 C C . LYS A 1 100 ? -8.133 -9.002 27.426 1.00 73.50 100 LYS A C 1
ATOM 776 O O . LYS A 1 100 ? -8.185 -8.622 26.256 1.00 73.50 100 LYS A O 1
ATOM 781 N N . SER A 1 101 ? -7.495 -8.289 28.359 1.00 80.75 101 SER A N 1
ATOM 782 C CA . SER A 1 101 ? -6.777 -7.056 28.007 1.00 80.75 101 SER A CA 1
ATOM 783 C C . SER A 1 101 ? -5.381 -7.343 27.469 1.00 80.75 101 SER A C 1
ATOM 785 O O . SER A 1 101 ? -4.961 -6.659 26.535 1.00 80.75 101 SER A O 1
ATOM 787 N N . ALA A 1 102 ? -4.685 -8.354 27.999 1.00 84.94 102 ALA A N 1
ATOM 788 C CA . ALA A 1 102 ? -3.352 -8.729 27.540 1.00 84.94 102 ALA A CA 1
ATOM 789 C C . ALA A 1 102 ? -3.384 -9.219 26.086 1.00 84.94 102 ALA A C 1
ATOM 791 O O . ALA A 1 102 ? -2.650 -8.698 25.246 1.00 84.94 102 ALA A O 1
ATOM 792 N N . GLU A 1 103 ? -4.308 -10.124 25.757 1.00 87.69 103 GLU A N 1
ATOM 793 C CA . GLU A 1 103 ? -4.486 -10.633 24.392 1.00 87.69 103 GLU A CA 1
ATOM 794 C C . GLU A 1 103 ? -4.858 -9.525 23.403 1.00 87.69 103 GLU A C 1
ATOM 796 O O . GLU A 1 103 ? -4.259 -9.406 22.334 1.00 87.69 103 GLU A O 1
ATOM 801 N N . LYS A 1 104 ? -5.803 -8.648 23.772 1.00 88.62 104 LYS A N 1
ATOM 802 C CA . LYS A 1 104 ? -6.190 -7.506 22.929 1.00 88.62 104 LYS A CA 1
ATOM 803 C C . LYS A 1 104 ? -5.027 -6.540 22.714 1.00 88.62 104 LYS A C 1
ATOM 805 O O . LYS A 1 104 ? -4.855 -6.045 21.602 1.00 88.62 104 LYS A O 1
ATOM 810 N N . LYS A 1 105 ? -4.216 -6.274 23.743 1.00 92.00 105 LYS A N 1
ATOM 811 C CA . LYS A 1 105 ? -3.013 -5.433 23.628 1.00 92.00 105 LYS A CA 1
ATOM 812 C C . LYS A 1 105 ? -1.981 -6.070 22.699 1.00 92.00 105 LYS A C 1
ATOM 814 O O . LYS A 1 105 ? -1.506 -5.384 21.797 1.00 92.00 105 LYS A O 1
ATOM 819 N N . ALA A 1 106 ? -1.710 -7.366 22.855 1.00 93.62 106 ALA A N 1
ATOM 820 C CA . ALA A 1 106 ? -0.810 -8.111 21.976 1.00 93.62 106 ALA A CA 1
ATOM 821 C C . ALA A 1 106 ? -1.311 -8.110 20.521 1.00 93.62 106 ALA A C 1
ATOM 823 O O . ALA A 1 106 ? -0.536 -7.900 19.589 1.00 93.62 106 ALA A O 1
ATOM 824 N N . HIS A 1 107 ? -2.622 -8.259 20.311 1.00 96.12 107 HIS A N 1
ATOM 825 C CA . HIS A 1 107 ? -3.223 -8.176 18.983 1.00 96.12 107 HIS A CA 1
ATOM 826 C C . HIS A 1 107 ? -3.092 -6.774 18.370 1.00 96.12 107 HIS A C 1
ATOM 828 O O . HIS A 1 107 ? -2.723 -6.641 17.205 1.00 96.12 107 HIS A O 1
ATOM 834 N N . ILE A 1 108 ? -3.323 -5.711 19.147 1.00 96.62 108 ILE A N 1
ATOM 835 C CA . ILE A 1 108 ? -3.109 -4.325 18.698 1.00 96.62 108 ILE A CA 1
ATOM 836 C C . ILE A 1 108 ? -1.644 -4.095 18.316 1.00 96.62 108 ILE A C 1
ATOM 838 O O . ILE A 1 108 ? -1.367 -3.443 17.310 1.00 96.62 108 ILE A O 1
ATOM 842 N N . GLU A 1 109 ? -0.701 -4.613 19.099 1.00 97.88 109 GLU A N 1
ATOM 843 C CA . GLU A 1 109 ? 0.728 -4.496 18.813 1.00 97.88 109 GLU A CA 1
ATOM 844 C C . GLU A 1 109 ? 1.113 -5.233 17.523 1.00 97.88 109 GLU A C 1
ATOM 846 O O . GLU A 1 109 ? 1.776 -4.662 16.655 1.00 97.88 109 GLU A O 1
ATOM 851 N N . MET A 1 110 ? 0.602 -6.451 17.334 1.00 98.31 110 MET A N 1
ATOM 852 C CA . MET A 1 110 ? 0.755 -7.210 16.092 1.00 98.31 110 MET A CA 1
ATOM 853 C C . MET A 1 110 ? 0.206 -6.438 14.883 1.00 98.31 110 MET A C 1
ATOM 855 O O . MET A 1 110 ? 0.872 -6.340 13.851 1.00 98.31 110 MET A O 1
ATOM 859 N N . LEU A 1 111 ? -0.990 -5.855 15.005 1.00 98.38 111 LEU A N 1
ATOM 860 C CA . LEU A 1 111 ? -1.605 -5.064 13.939 1.00 98.38 111 LEU A CA 1
ATOM 861 C C . LEU A 1 111 ? -0.802 -3.800 13.616 1.00 98.38 111 LEU A C 1
ATOM 863 O O . LEU A 1 111 ? -0.674 -3.450 12.443 1.00 98.38 111 LEU A O 1
ATOM 867 N N . LYS A 1 112 ? -0.225 -3.133 14.623 1.00 98.44 112 LYS A N 1
ATOM 868 C CA . LYS A 1 112 ? 0.672 -1.986 14.414 1.00 98.44 112 LYS A CA 1
ATOM 869 C C . LYS A 1 112 ? 1.914 -2.388 13.628 1.00 98.44 112 LYS A C 1
ATOM 871 O O . LYS A 1 112 ? 2.226 -1.740 12.635 1.00 98.44 112 LYS A O 1
ATOM 876 N N . LYS A 1 113 ? 2.560 -3.493 14.009 1.00 98.56 113 LYS A N 1
ATOM 877 C CA . LYS A 1 113 ? 3.726 -4.012 13.284 1.00 98.56 113 LYS A CA 1
ATOM 878 C C . LYS A 1 113 ? 3.386 -4.309 11.821 1.00 98.56 113 LYS A C 1
ATOM 880 O O . LYS A 1 113 ? 4.078 -3.844 10.922 1.00 98.56 113 LYS A O 1
ATOM 885 N N . ARG A 1 114 ? 2.267 -4.999 11.575 1.00 98.38 114 ARG A N 1
ATOM 886 C CA . ARG A 1 114 ? 1.800 -5.313 10.215 1.00 98.38 114 ARG A CA 1
ATOM 887 C C . ARG A 1 114 ? 1.470 -4.060 9.400 1.00 98.38 114 ARG A C 1
ATOM 889 O O . ARG A 1 114 ? 1.685 -4.031 8.191 1.00 98.38 114 ARG A O 1
ATOM 896 N N . LEU A 1 115 ? 0.939 -3.023 10.046 1.00 98.44 115 LEU A N 1
ATOM 897 C CA . LEU A 1 115 ? 0.680 -1.737 9.404 1.00 98.44 115 LEU A CA 1
ATOM 898 C C . LEU A 1 115 ? 1.983 -1.060 8.963 1.00 98.44 115 LEU A C 1
ATOM 900 O O . LEU A 1 115 ? 2.027 -0.490 7.873 1.00 98.44 115 LEU A O 1
ATOM 904 N N . ASP A 1 116 ? 3.026 -1.112 9.783 1.00 98.56 116 ASP A N 1
ATOM 905 C CA . ASP A 1 116 ? 4.312 -0.506 9.447 1.00 98.56 116 ASP A CA 1
ATOM 906 C C . ASP A 1 116 ? 5.031 -1.282 8.333 1.00 98.56 116 ASP A C 1
ATOM 908 O O . ASP A 1 116 ? 5.478 -0.660 7.369 1.00 98.56 116 ASP A O 1
ATOM 912 N N . GLU A 1 117 ? 4.995 -2.618 8.361 1.00 98.44 117 GLU A N 1
ATOM 913 C CA . GLU A 1 117 ? 5.456 -3.472 7.251 1.00 98.44 117 GLU A CA 1
ATOM 914 C C . GLU A 1 117 ? 4.728 -3.134 5.933 1.00 98.44 117 GLU A C 1
ATOM 916 O O . GLU A 1 117 ? 5.345 -3.001 4.873 1.00 98.44 117 GLU A O 1
ATOM 921 N N . ALA A 1 118 ? 3.408 -2.922 5.982 1.00 98.38 118 ALA A N 1
ATOM 922 C CA . ALA A 1 118 ? 2.625 -2.554 4.802 1.00 98.38 118 ALA A CA 1
ATOM 923 C C . ALA A 1 118 ? 2.979 -1.157 4.256 1.00 98.38 118 ALA A C 1
ATOM 925 O O . ALA A 1 118 ? 2.966 -0.946 3.038 1.00 98.38 118 ALA A O 1
ATOM 926 N N . LYS A 1 119 ? 3.299 -0.192 5.129 1.00 98.31 119 LYS A N 1
ATOM 927 C CA . LYS A 1 119 ? 3.763 1.141 4.709 1.00 98.31 119 LYS A CA 1
ATOM 928 C C . LYS A 1 119 ? 5.131 1.068 4.046 1.00 98.31 119 LYS A C 1
ATOM 930 O O . LYS A 1 119 ? 5.324 1.715 3.019 1.00 98.31 119 LYS A O 1
ATOM 935 N N . GLU A 1 120 ? 6.046 0.284 4.607 1.00 98.56 120 GLU A N 1
ATOM 936 C CA . GLU A 1 120 ? 7.372 0.078 4.031 1.00 98.56 120 GLU A CA 1
ATOM 937 C C . GLU A 1 120 ? 7.267 -0.568 2.646 1.00 98.56 120 GLU A C 1
ATOM 939 O O . GLU A 1 120 ? 7.804 -0.036 1.675 1.00 98.56 120 GLU A O 1
ATOM 944 N N . HIS A 1 121 ? 6.469 -1.631 2.511 1.00 98.31 121 HIS A N 1
ATOM 945 C CA . HIS A 1 121 ? 6.205 -2.257 1.215 1.00 98.31 121 HIS A CA 1
ATOM 946 C C . HIS A 1 121 ? 5.622 -1.258 0.201 1.00 98.31 121 HIS A C 1
ATOM 948 O O . HIS A 1 121 ? 6.034 -1.217 -0.958 1.00 98.31 121 HIS A O 1
ATOM 954 N N . ARG A 1 122 ? 4.688 -0.395 0.624 1.00 98.25 122 ARG A N 1
ATOM 955 C CA . ARG A 1 122 ? 4.140 0.658 -0.246 1.00 98.25 122 ARG A CA 1
ATOM 956 C C . ARG A 1 122 ? 5.209 1.663 -0.686 1.00 98.25 122 ARG A C 1
ATOM 958 O O . ARG A 1 122 ? 5.177 2.089 -1.841 1.00 98.25 122 ARG A O 1
ATOM 965 N N . ALA A 1 123 ? 6.126 2.046 0.201 1.00 98.19 123 ALA A N 1
ATOM 966 C CA . ALA A 1 123 ? 7.239 2.932 -0.137 1.00 98.19 123 ALA A CA 1
ATOM 967 C C . ALA A 1 123 ? 8.159 2.282 -1.181 1.00 98.19 123 ALA A C 1
ATOM 969 O O . ALA A 1 123 ? 8.416 2.887 -2.220 1.00 98.19 123 ALA A O 1
ATOM 970 N N . GLN A 1 124 ? 8.526 1.013 -0.981 1.00 98.44 124 GLN A N 1
ATOM 971 C CA . GLN A 1 124 ? 9.334 0.246 -1.933 1.00 98.44 124 GLN A CA 1
ATOM 972 C C . GLN A 1 124 ? 8.658 0.153 -3.309 1.00 98.44 124 GLN A C 1
ATOM 974 O O . GLN A 1 124 ? 9.272 0.469 -4.324 1.00 98.44 124 GLN A O 1
ATOM 979 N N . VAL A 1 125 ? 7.369 -0.203 -3.371 1.00 98.50 125 VAL A N 1
ATOM 980 C CA . VAL A 1 125 ? 6.608 -0.240 -4.637 1.00 98.50 125 VAL A CA 1
ATOM 981 C C . VAL A 1 125 ? 6.589 1.130 -5.321 1.00 98.50 125 VAL A C 1
ATOM 983 O O . VAL A 1 125 ? 6.716 1.216 -6.542 1.00 98.50 125 VAL A O 1
ATOM 986 N N . SER A 1 126 ? 6.459 2.214 -4.553 1.00 97.69 126 SER A N 1
ATOM 987 C CA . SER A 1 126 ? 6.535 3.571 -5.098 1.00 97.69 126 SER A CA 1
ATOM 988 C C . SER A 1 126 ? 7.901 3.858 -5.728 1.00 97.69 126 SER A C 1
ATOM 990 O O . SER A 1 126 ? 7.956 4.433 -6.815 1.00 97.69 126 SER A O 1
ATOM 992 N N . GLU A 1 127 ? 8.997 3.443 -5.092 1.00 98.31 127 GLU A N 1
ATOM 993 C CA . GLU A 1 127 ? 10.353 3.581 -5.637 1.00 98.31 127 GLU A CA 1
ATOM 994 C C . GLU A 1 127 ? 10.543 2.761 -6.918 1.00 98.31 127 GLU A C 1
ATOM 996 O O . GLU A 1 127 ? 11.029 3.291 -7.922 1.00 98.31 127 GLU A O 1
ATOM 1001 N N . TYR A 1 128 ? 10.077 1.508 -6.932 1.00 98.62 128 TYR A N 1
ATOM 1002 C CA . TYR A 1 128 ? 10.093 0.669 -8.132 1.00 98.62 128 TYR A CA 1
ATOM 1003 C C . TYR A 1 128 ? 9.327 1.311 -9.285 1.00 98.62 128 TYR A C 1
ATOM 1005 O O . TYR A 1 128 ? 9.831 1.343 -10.405 1.00 98.62 128 TYR A O 1
ATOM 1013 N N . ASN A 1 129 ? 8.151 1.882 -9.022 1.00 98.31 129 ASN A N 1
ATOM 1014 C CA . ASN A 1 129 ? 7.364 2.568 -10.045 1.00 98.31 129 ASN A CA 1
ATOM 1015 C C . ASN A 1 129 ? 8.089 3.801 -10.600 1.00 98.31 129 ASN A C 1
ATOM 1017 O O . ASN A 1 129 ? 8.058 4.039 -11.806 1.00 98.31 129 ASN A O 1
ATOM 1021 N N . ILE A 1 130 ? 8.784 4.571 -9.755 1.00 98.38 130 ILE A N 1
ATOM 1022 C CA . ILE A 1 130 ? 9.604 5.703 -10.212 1.00 98.38 130 ILE A CA 1
ATOM 1023 C C . ILE A 1 130 ? 10.713 5.216 -11.151 1.00 98.38 130 ILE A C 1
ATOM 1025 O O . ILE A 1 130 ? 10.936 5.819 -12.201 1.00 98.38 130 ILE A O 1
ATOM 1029 N N . ILE A 1 131 ? 11.406 4.131 -10.798 1.00 98.31 131 ILE A N 1
ATOM 1030 C CA . ILE A 1 131 ? 12.476 3.560 -11.628 1.00 98.31 131 ILE A CA 1
ATOM 1031 C C . ILE A 1 131 ? 11.907 2.987 -12.929 1.00 98.31 131 ILE A C 1
ATOM 1033 O O . ILE A 1 131 ? 12.443 3.270 -13.997 1.00 98.31 131 ILE A O 1
ATOM 1037 N N . ALA A 1 132 ? 10.801 2.248 -12.868 1.00 98.44 132 ALA A N 1
ATOM 1038 C CA . ALA A 1 132 ? 10.133 1.694 -14.041 1.00 98.44 132 ALA A CA 1
ATOM 1039 C C . ALA A 1 132 ? 9.723 2.799 -15.024 1.00 98.44 132 ALA A C 1
ATOM 1041 O O . ALA A 1 132 ? 10.024 2.706 -16.211 1.00 98.44 132 ALA A O 1
ATOM 1042 N N . ASN A 1 133 ? 9.144 3.895 -14.528 1.00 97.94 133 ASN A N 1
ATOM 1043 C CA . ASN A 1 133 ? 8.792 5.048 -15.357 1.00 97.94 133 ASN A CA 1
ATOM 1044 C C . ASN A 1 133 ? 10.021 5.697 -16.010 1.00 97.94 133 ASN A C 1
ATOM 1046 O O . ASN A 1 133 ? 9.951 6.110 -17.164 1.00 97.94 133 ASN A O 1
ATOM 1050 N N . LYS A 1 134 ? 11.162 5.758 -15.307 1.00 98.19 134 LYS A N 1
ATOM 1051 C CA . LYS A 1 134 ? 12.425 6.226 -15.901 1.00 98.19 134 LYS A CA 1
ATOM 1052 C C . LYS A 1 134 ? 12.924 5.283 -16.993 1.00 98.19 134 LYS A C 1
ATOM 1054 O O . LYS A 1 134 ? 13.392 5.763 -18.014 1.00 98.19 134 LYS A O 1
ATOM 1059 N N . ILE A 1 135 ? 12.817 3.968 -16.801 1.00 97.56 135 ILE A N 1
ATOM 1060 C CA . ILE A 1 135 ? 13.214 2.968 -17.806 1.00 97.56 135 ILE A CA 1
ATOM 1061 C C . ILE A 1 135 ? 12.340 3.090 -19.059 1.00 97.56 135 ILE A C 1
ATOM 1063 O O . ILE A 1 135 ? 12.869 3.072 -20.165 1.00 97.56 135 ILE A O 1
ATOM 1067 N N . LEU A 1 136 ? 11.030 3.283 -18.890 1.00 96.69 136 LEU A N 1
ATOM 1068 C CA . LEU A 1 136 ? 10.081 3.450 -19.996 1.00 96.69 136 LEU A CA 1
ATOM 1069 C C . LEU A 1 136 ? 10.312 4.722 -20.826 1.00 96.69 136 LEU A C 1
ATOM 1071 O O . LEU A 1 136 ? 9.828 4.800 -21.950 1.00 96.69 136 LEU A O 1
ATOM 1075 N N . ALA A 1 137 ? 11.044 5.710 -20.303 1.00 97.31 137 ALA A N 1
ATOM 1076 C CA . ALA A 1 137 ? 11.417 6.901 -21.064 1.00 97.31 137 ALA A CA 1
ATOM 1077 C C . ALA A 1 137 ? 12.500 6.625 -22.127 1.00 97.31 137 ALA A C 1
ATOM 1079 O O . ALA A 1 137 ? 12.721 7.463 -23.001 1.00 97.31 137 ALA A O 1
ATOM 1080 N N . TYR A 1 138 ? 13.187 5.481 -22.055 1.00 97.12 138 TYR A N 1
ATOM 1081 C CA . TYR A 1 138 ? 14.193 5.077 -23.035 1.00 97.12 138 TYR A CA 1
ATOM 1082 C C . TYR A 1 138 ? 13.577 4.178 -24.116 1.00 97.12 138 TYR A C 1
ATOM 1084 O O . TYR A 1 138 ? 12.660 3.409 -23.820 1.00 97.12 138 TYR A O 1
ATOM 1092 N N . PRO A 1 139 ? 14.091 4.228 -25.362 1.00 96.62 139 PRO A N 1
ATOM 1093 C CA . PRO A 1 139 ? 13.666 3.307 -26.407 1.00 96.62 139 PRO A CA 1
ATOM 1094 C C . PRO A 1 139 ? 13.946 1.866 -25.991 1.00 96.62 139 PRO A C 1
ATOM 1096 O O . PRO A 1 139 ? 14.876 1.578 -25.224 1.00 96.62 139 PRO A O 1
ATOM 1099 N N . SER A 1 140 ? 13.152 0.946 -26.526 1.00 97.38 140 SER A N 1
ATOM 1100 C CA . SER A 1 140 ? 13.332 -0.467 -26.236 1.00 97.38 140 SER A CA 1
ATOM 1101 C C . SER A 1 140 ? 14.714 -0.940 -26.692 1.00 97.38 140 SER A C 1
ATOM 1103 O O . SER A 1 140 ? 15.320 -0.438 -27.646 1.00 97.38 140 SER A O 1
ATOM 1105 N N . ARG A 1 141 ? 15.227 -1.965 -26.008 1.00 97.56 141 ARG A N 1
ATOM 1106 C CA . ARG A 1 141 ? 16.512 -2.579 -26.361 1.00 97.56 141 ARG A CA 1
ATOM 1107 C C . ARG A 1 141 ? 16.523 -3.087 -27.806 1.00 97.56 141 ARG A C 1
ATOM 1109 O O . ARG A 1 141 ? 17.564 -3.046 -28.454 1.00 97.56 141 ARG A O 1
ATOM 1116 N N . GLU A 1 142 ? 15.382 -3.566 -28.291 1.00 97.81 142 GLU A N 1
ATOM 1117 C CA . GLU A 1 142 ? 15.213 -4.052 -29.658 1.00 97.81 142 GLU A CA 1
ATOM 1118 C C . GLU A 1 142 ? 15.284 -2.914 -30.680 1.00 97.81 142 GLU A C 1
ATOM 1120 O O . GLU A 1 142 ? 16.066 -3.002 -31.624 1.00 97.81 142 GLU A O 1
ATOM 1125 N N . GLU A 1 143 ? 14.571 -1.806 -30.456 1.00 97.31 143 GLU A N 1
ATOM 1126 C CA . GLU A 1 143 ? 14.647 -0.617 -31.319 1.00 97.31 143 GLU A CA 1
ATOM 1127 C C . GLU A 1 143 ? 16.077 -0.073 -31.410 1.00 97.31 143 GLU A C 1
ATOM 1129 O O . GLU A 1 143 ? 16.558 0.242 -32.500 1.00 97.31 143 GLU A O 1
ATOM 1134 N N . MET A 1 144 ? 16.793 -0.024 -30.284 1.00 97.69 144 MET A N 1
ATOM 1135 C CA . MET A 1 144 ? 18.189 0.412 -30.261 1.00 97.69 144 MET A CA 1
ATOM 1136 C C . MET A 1 144 ? 19.100 -0.537 -31.053 1.00 97.69 144 MET A C 1
ATOM 1138 O O . MET A 1 144 ? 19.956 -0.081 -31.809 1.00 97.69 144 MET A O 1
ATOM 1142 N N . MET A 1 145 ? 18.905 -1.853 -30.927 1.00 98.12 145 MET A N 1
ATOM 1143 C CA . MET A 1 145 ? 19.656 -2.844 -31.707 1.00 98.12 145 MET A CA 1
ATOM 1144 C C . MET A 1 145 ? 19.356 -2.740 -33.204 1.00 98.12 145 MET A C 1
ATOM 1146 O O . MET A 1 145 ? 20.288 -2.795 -34.007 1.00 98.12 145 MET A O 1
ATOM 1150 N N . ASN A 1 146 ? 18.095 -2.521 -33.577 1.00 98.19 146 ASN A N 1
ATOM 1151 C CA . ASN A 1 146 ? 17.684 -2.316 -34.965 1.00 98.19 146 ASN A CA 1
ATOM 1152 C C . ASN A 1 146 ? 18.314 -1.047 -35.549 1.00 98.19 146 ASN A C 1
ATOM 1154 O O . ASN A 1 146 ? 18.855 -1.086 -36.652 1.00 98.19 146 ASN A O 1
ATOM 1158 N N . SER A 1 147 ? 18.330 0.054 -34.791 1.00 98.31 147 SER A N 1
ATOM 1159 C CA . SER A 1 147 ? 19.005 1.296 -35.188 1.00 98.31 147 SER A CA 1
ATOM 1160 C C . SER A 1 147 ? 20.510 1.089 -35.389 1.00 98.31 147 SER A C 1
ATOM 1162 O O . SER A 1 147 ? 21.064 1.483 -36.417 1.00 98.31 147 SER A O 1
ATOM 1164 N N . ILE A 1 148 ? 21.179 0.398 -34.458 1.00 98.25 148 ILE A N 1
ATOM 1165 C CA . ILE A 1 148 ? 22.600 0.054 -34.592 1.00 98.25 148 ILE A CA 1
ATOM 1166 C C . ILE A 1 148 ? 22.834 -0.795 -35.846 1.00 98.25 148 ILE A C 1
ATOM 1168 O O . ILE A 1 148 ? 23.793 -0.549 -36.580 1.00 98.25 148 ILE A O 1
ATOM 1172 N N . GLN A 1 149 ? 21.982 -1.789 -36.103 1.00 98.50 149 GLN A N 1
ATOM 1173 C CA . GLN A 1 149 ? 22.117 -2.651 -37.271 1.00 98.50 149 GLN A CA 1
ATOM 1174 C C . GLN A 1 149 ? 21.926 -1.865 -38.571 1.00 98.50 149 GLN A C 1
ATOM 1176 O O . GLN A 1 149 ? 22.769 -1.955 -39.460 1.00 98.50 149 GLN A O 1
ATOM 1181 N N . GLN A 1 150 ? 20.909 -1.005 -38.640 1.00 98.50 150 GLN A N 1
ATOM 1182 C CA . GLN A 1 150 ? 20.675 -0.122 -39.780 1.00 98.50 150 GLN A CA 1
ATOM 1183 C C . GLN A 1 150 ? 21.887 0.781 -40.060 1.00 98.50 150 GLN A C 1
ATOM 1185 O O . GLN A 1 150 ? 22.290 0.954 -41.213 1.00 98.50 150 GLN A O 1
ATOM 1190 N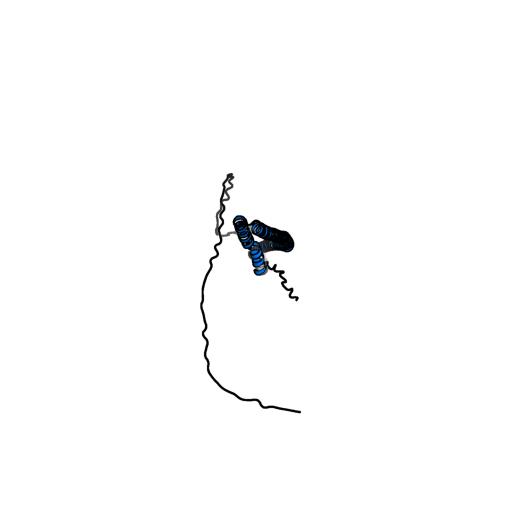 N . HIS A 1 151 ? 22.507 1.340 -39.018 1.00 98.31 151 HIS A N 1
ATOM 1191 C CA . HIS A 1 151 ? 23.723 2.135 -39.172 1.00 98.31 151 HIS A CA 1
ATOM 1192 C C . HIS A 1 151 ? 24.913 1.301 -39.660 1.00 98.31 151 HIS A C 1
ATOM 1194 O O . HIS A 1 151 ? 25.658 1.766 -40.523 1.00 98.31 151 HIS A O 1
ATOM 1200 N N . ARG A 1 152 ? 25.083 0.066 -39.172 1.00 98.31 152 ARG A N 1
ATOM 1201 C CA . ARG A 1 152 ? 26.130 -0.850 -39.659 1.00 98.31 152 ARG A CA 1
ATOM 1202 C C . ARG A 1 152 ? 25.946 -1.196 -41.131 1.00 98.31 152 ARG A C 1
ATOM 1204 O O . ARG A 1 152 ? 26.912 -1.113 -41.886 1.00 98.31 152 ARG A O 1
ATOM 1211 N N . ASP A 1 153 ? 24.724 -1.509 -41.543 1.00 98.50 153 ASP A N 1
ATOM 1212 C CA . ASP A 1 153 ? 24.408 -1.828 -42.936 1.00 98.50 153 ASP A CA 1
ATOM 1213 C C . ASP A 1 153 ? 24.677 -0.618 -43.841 1.00 98.50 153 ASP A C 1
ATOM 1215 O O . ASP A 1 153 ? 25.279 -0.748 -44.910 1.00 98.50 153 ASP A O 1
ATOM 1219 N N . ARG A 1 154 ? 24.332 0.591 -43.376 1.00 98.56 154 ARG A N 1
ATOM 1220 C CA . ARG A 1 154 ? 24.630 1.831 -44.103 1.00 98.56 154 ARG A CA 1
ATOM 1221 C C . ARG A 1 154 ? 26.132 2.089 -44.227 1.00 98.56 154 ARG A C 1
ATOM 1223 O O . ARG A 1 154 ? 26.582 2.499 -45.295 1.00 98.56 154 ARG A O 1
ATOM 1230 N N . ILE A 1 155 ? 26.910 1.840 -43.173 1.00 98.44 155 ILE A N 1
ATOM 1231 C CA . ILE A 1 155 ? 28.377 1.941 -43.218 1.00 98.44 155 ILE A CA 1
ATOM 1232 C C . ILE A 1 155 ? 28.949 0.935 -44.223 1.00 98.44 155 ILE A C 1
ATOM 1234 O O . ILE A 1 155 ? 29.774 1.315 -45.053 1.00 98.44 155 ILE A O 1
ATOM 1238 N N . ALA A 1 156 ? 28.487 -0.317 -44.198 1.00 98.56 156 ALA A N 1
ATOM 1239 C CA . ALA A 1 156 ? 28.930 -1.349 -45.135 1.00 98.56 156 ALA A CA 1
ATOM 1240 C C . ALA A 1 156 ? 28.608 -0.973 -46.592 1.00 98.56 156 ALA A C 1
ATOM 1242 O O . ALA A 1 156 ? 29.451 -1.128 -47.481 1.00 98.56 156 ALA A O 1
ATOM 1243 N N . GLN A 1 157 ? 27.424 -0.403 -46.836 1.00 98.62 157 GLN A N 1
ATOM 1244 C CA . GLN A 1 157 ? 27.053 0.118 -48.148 1.00 98.62 157 GLN A CA 1
ATOM 1245 C C . GLN A 1 157 ? 28.018 1.222 -48.604 1.00 98.62 157 GLN A C 1
ATOM 1247 O O . GLN A 1 157 ? 28.564 1.125 -49.704 1.00 98.62 157 GLN A O 1
ATOM 1252 N N . LEU A 1 158 ? 28.275 2.227 -47.761 1.00 98.50 158 LEU A N 1
ATOM 1253 C CA . LEU A 1 158 ? 29.183 3.332 -48.087 1.00 98.50 158 LEU A CA 1
ATOM 1254 C C . LEU A 1 158 ? 30.611 2.846 -48.363 1.00 98.50 158 LEU A C 1
ATOM 1256 O O . LEU A 1 158 ? 31.242 3.306 -49.309 1.00 98.50 158 LEU A O 1
ATOM 1260 N N . GLN A 1 159 ? 31.111 1.873 -47.601 1.00 98.44 159 GLN A N 1
ATOM 1261 C CA . GLN A 1 159 ? 32.419 1.261 -47.859 1.00 98.44 159 GLN A CA 1
ATOM 1262 C C . GLN A 1 159 ? 32.470 0.569 -49.227 1.00 98.44 159 GLN A C 1
ATOM 1264 O O . GLN A 1 159 ? 33.465 0.682 -49.944 1.00 98.44 159 GLN A O 1
ATOM 1269 N N . SER A 1 160 ? 31.392 -0.116 -49.618 1.00 98.44 160 SER A N 1
ATOM 1270 C CA . SER A 1 160 ? 31.298 -0.734 -50.944 1.00 98.44 160 SER A CA 1
ATOM 1271 C C . SER A 1 160 ? 31.237 0.303 -52.074 1.00 98.44 160 SER A C 1
ATOM 1273 O O . SER A 1 160 ? 31.803 0.071 -53.141 1.00 98.44 160 SER A O 1
ATOM 1275 N N . GLU A 1 161 ? 30.588 1.450 -51.848 1.00 98.56 161 GLU A N 1
ATOM 1276 C CA . GLU A 1 161 ? 30.531 2.565 -52.799 1.00 98.56 161 GLU A CA 1
ATOM 1277 C C . GLU A 1 161 ? 31.907 3.218 -52.964 1.00 98.56 161 GLU A C 1
ATOM 1279 O O . GLU A 1 161 ? 32.363 3.371 -54.095 1.00 98.56 161 GLU A O 1
ATOM 1284 N N . ILE A 1 162 ? 32.614 3.502 -51.862 1.00 98.19 162 ILE A N 1
ATOM 1285 C CA . ILE A 1 162 ? 33.992 4.022 -51.887 1.00 98.19 162 ILE A CA 1
ATOM 1286 C C . ILE A 1 162 ? 34.895 3.096 -52.700 1.00 98.19 162 ILE A C 1
ATOM 1288 O O . ILE A 1 162 ? 35.555 3.553 -53.628 1.00 98.19 162 ILE A O 1
ATOM 1292 N N . LYS A 1 163 ? 34.849 1.786 -52.431 1.00 98.50 163 LYS A N 1
ATOM 1293 C CA . LYS A 1 163 ? 35.645 0.807 -53.178 1.00 98.50 163 LYS A CA 1
ATOM 1294 C C . LYS A 1 163 ? 35.357 0.851 -54.683 1.00 98.50 163 LYS A C 1
ATOM 1296 O O . LYS A 1 163 ? 36.289 0.827 -55.477 1.00 98.50 163 LYS A O 1
ATOM 1301 N N . LYS A 1 164 ? 34.086 0.960 -55.089 1.00 98.50 164 LYS A N 1
ATOM 1302 C CA . LYS A 1 164 ? 33.717 1.094 -56.512 1.00 98.50 164 LYS A CA 1
ATOM 1303 C C . LYS A 1 164 ? 34.300 2.362 -57.138 1.00 98.50 164 LYS A C 1
ATOM 1305 O O . LYS A 1 164 ? 34.758 2.311 -58.277 1.00 98.50 164 LYS A O 1
ATOM 1310 N N . TYR A 1 165 ? 34.274 3.486 -56.421 1.00 98.50 165 TYR A N 1
ATOM 1311 C CA . TYR A 1 165 ? 34.871 4.734 -56.899 1.00 98.50 165 TYR A CA 1
ATOM 1312 C C . TYR A 1 165 ? 36.397 4.646 -56.989 1.00 98.50 165 TYR A C 1
ATOM 1314 O O . TYR A 1 165 ? 36.968 5.136 -57.964 1.00 98.50 165 TYR A O 1
ATOM 1322 N N . ASP A 1 166 ? 37.050 3.990 -56.031 1.00 98.38 166 ASP A N 1
ATOM 1323 C CA . ASP A 1 166 ? 38.493 3.747 -56.056 1.00 98.38 166 ASP A CA 1
ATOM 1324 C C . ASP A 1 166 ? 38.889 2.858 -57.242 1.00 98.38 166 ASP A C 1
ATOM 1326 O O . ASP A 1 166 ? 39.803 3.209 -57.991 1.00 98.38 166 ASP A O 1
ATOM 1330 N N . ASP A 1 167 ? 38.155 1.764 -57.473 1.00 98.31 167 ASP A N 1
ATOM 1331 C CA . ASP A 1 167 ? 38.367 0.854 -58.603 1.00 98.31 167 ASP A CA 1
ATOM 1332 C C . ASP A 1 167 ? 38.174 1.585 -59.947 1.00 98.31 167 ASP A C 1
ATOM 1334 O O . ASP A 1 167 ? 39.015 1.485 -60.845 1.00 98.31 167 ASP A O 1
ATOM 1338 N N . ALA A 1 168 ? 37.111 2.389 -60.081 1.00 98.19 168 ALA A N 1
ATOM 1339 C CA . ALA A 1 168 ? 36.855 3.195 -61.277 1.00 98.19 168 ALA A CA 1
ATOM 1340 C C . ALA A 1 168 ? 37.933 4.273 -61.502 1.00 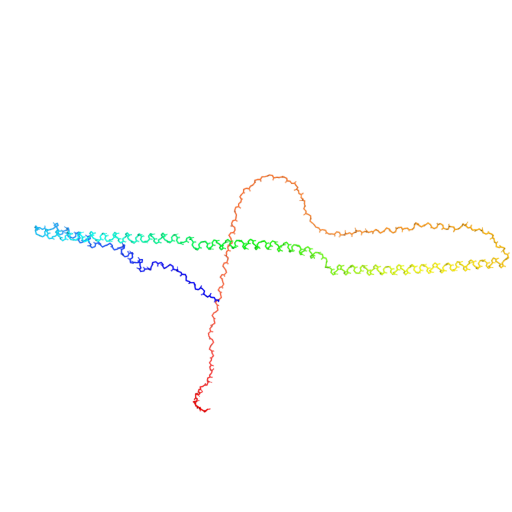98.19 168 ALA A C 1
ATOM 1342 O O . ALA A 1 168 ? 38.368 4.501 -62.631 1.00 98.19 168 ALA A O 1
ATOM 1343 N N . SER A 1 169 ? 38.401 4.917 -60.430 1.00 98.19 169 SER A N 1
ATOM 1344 C CA . SER A 1 169 ? 39.481 5.908 -60.472 1.00 98.19 169 SER A CA 1
ATOM 1345 C C . SER A 1 169 ? 40.811 5.275 -60.886 1.00 98.19 169 SER A C 1
ATOM 1347 O O . SER A 1 169 ? 41.523 5.822 -61.731 1.00 98.19 169 SER A O 1
ATOM 1349 N N . ALA A 1 170 ? 41.142 4.101 -60.343 1.00 97.94 170 ALA A N 1
ATOM 1350 C CA . ALA A 1 170 ? 42.324 3.339 -60.734 1.00 97.94 170 ALA A CA 1
ATOM 1351 C C . ALA A 1 170 ? 42.255 2.911 -62.208 1.00 97.94 170 ALA A C 1
ATOM 1353 O O . ALA A 1 170 ? 43.234 3.073 -62.936 1.00 97.94 170 ALA A O 1
ATOM 1354 N N . HIS A 1 171 ? 41.092 2.442 -62.669 1.00 98.12 171 HIS A N 1
ATOM 1355 C CA . HIS A 1 171 ? 40.859 2.103 -64.072 1.00 98.12 171 HIS A CA 1
ATOM 1356 C C . HIS A 1 171 ? 41.079 3.306 -64.999 1.00 98.12 171 HIS A C 1
ATOM 1358 O O . HIS A 1 171 ? 41.884 3.224 -65.924 1.00 98.12 171 HIS A O 1
ATOM 1364 N N . ALA A 1 172 ? 40.450 4.449 -64.708 1.00 97.69 172 ALA A N 1
ATOM 1365 C CA . ALA A 1 172 ? 40.599 5.667 -65.506 1.00 97.69 172 ALA A CA 1
ATOM 1366 C C . ALA A 1 172 ? 42.055 6.168 -65.549 1.00 97.69 172 ALA A C 1
ATOM 1368 O O . ALA A 1 172 ? 42.544 6.589 -66.598 1.00 97.69 172 ALA A O 1
ATOM 1369 N N . LYS A 1 173 ? 42.783 6.086 -64.425 1.00 97.88 173 LYS A N 1
ATOM 1370 C CA . LYS A 1 173 ? 44.224 6.393 -64.382 1.00 97.88 173 LYS A CA 1
ATOM 1371 C C . LYS A 1 173 ? 45.026 5.458 -65.287 1.00 97.88 173 LYS A C 1
ATOM 1373 O O . LYS A 1 173 ? 45.914 5.924 -65.996 1.00 97.88 173 LYS A O 1
ATOM 1378 N N . ASN A 1 174 ? 44.718 4.162 -65.283 1.00 97.81 174 ASN A N 1
ATOM 1379 C CA . ASN A 1 174 ? 45.399 3.180 -66.125 1.00 97.81 174 ASN A CA 1
ATOM 1380 C C . ASN A 1 174 ? 45.126 3.417 -67.619 1.00 97.81 174 ASN A C 1
ATOM 1382 O O . ASN A 1 174 ? 46.067 3.394 -68.412 1.00 97.81 174 ASN A O 1
ATOM 1386 N N . GLU A 1 175 ? 43.881 3.711 -68.003 1.00 97.94 175 GLU A N 1
ATOM 1387 C CA . GLU A 1 175 ? 43.526 4.070 -69.384 1.00 97.94 175 GLU A CA 1
ATOM 1388 C C . GLU A 1 175 ? 44.238 5.344 -69.845 1.00 97.94 175 GLU A C 1
ATOM 1390 O O . GLU A 1 175 ? 44.833 5.369 -70.923 1.00 97.94 175 GLU A O 1
ATOM 1395 N N . LEU A 1 176 ? 44.254 6.389 -69.010 1.00 97.75 176 LEU A N 1
ATOM 1396 C CA . LEU A 1 176 ? 44.978 7.622 -69.311 1.00 97.75 176 LEU A CA 1
ATOM 1397 C C . LEU A 1 176 ? 46.477 7.358 -69.493 1.00 97.75 176 LEU A C 1
ATOM 1399 O O . LEU A 1 176 ? 47.067 7.832 -70.460 1.00 97.75 176 LEU A O 1
ATOM 1403 N N . ASN A 1 177 ? 47.090 6.574 -68.604 1.00 97.56 177 ASN A N 1
ATOM 1404 C CA . ASN A 1 177 ? 48.499 6.195 -68.720 1.00 97.56 177 ASN A CA 1
ATOM 1405 C C . ASN A 1 177 ? 48.775 5.402 -70.010 1.00 97.56 177 ASN A C 1
ATOM 1407 O O . ASN A 1 177 ? 49.821 5.593 -70.636 1.00 97.56 177 ASN A O 1
ATOM 1411 N N . SER A 1 178 ? 47.838 4.552 -70.442 1.00 97.81 178 SER A N 1
ATOM 1412 C CA . SER A 1 178 ? 47.917 3.837 -71.720 1.00 97.81 178 SER A CA 1
ATOM 1413 C C . SER A 1 178 ? 47.872 4.803 -72.911 1.00 97.81 178 SER A C 1
ATOM 1415 O O . SER A 1 178 ? 48.748 4.740 -73.775 1.00 97.81 178 SER A O 1
ATOM 1417 N N . ILE A 1 179 ? 46.941 5.766 -72.916 1.00 97.69 179 ILE A N 1
ATOM 1418 C CA . ILE A 1 179 ? 46.852 6.813 -73.950 1.00 97.69 179 ILE A CA 1
ATOM 1419 C C . ILE A 1 179 ? 48.131 7.656 -73.990 1.00 97.69 179 ILE A C 1
ATOM 1421 O O . ILE A 1 179 ? 48.677 7.898 -75.065 1.00 97.69 179 ILE A O 1
ATOM 1425 N N . VAL A 1 180 ? 48.636 8.091 -72.831 1.00 97.00 180 VAL A N 1
ATOM 1426 C CA . VAL A 1 180 ? 49.888 8.858 -72.733 1.00 97.00 180 VAL A CA 1
ATOM 1427 C C . VAL A 1 180 ? 51.053 8.059 -73.315 1.00 97.00 180 VAL A C 1
ATOM 1429 O O . VAL A 1 180 ? 51.845 8.613 -74.076 1.00 97.00 180 VAL A O 1
ATOM 1432 N N . SER A 1 181 ? 51.134 6.760 -73.021 1.00 96.81 181 SER A N 1
ATOM 1433 C CA . SER A 1 181 ? 52.168 5.876 -73.574 1.00 96.81 181 SER A CA 1
ATOM 1434 C C . SER A 1 181 ? 52.060 5.763 -75.099 1.00 96.81 181 SER A C 1
ATOM 1436 O O . SER A 1 181 ? 53.062 5.950 -75.788 1.00 96.81 181 SER A O 1
ATOM 1438 N N . ALA A 1 182 ? 50.852 5.571 -75.640 1.00 96.88 182 ALA A N 1
ATOM 1439 C CA . ALA A 1 182 ? 50.612 5.516 -77.084 1.00 96.88 182 ALA A CA 1
ATOM 1440 C C . ALA A 1 182 ? 50.951 6.842 -77.792 1.00 96.88 182 ALA A C 1
ATOM 1442 O O . ALA A 1 182 ? 51.533 6.845 -78.877 1.00 96.88 182 ALA A O 1
ATOM 1443 N N . LEU A 1 183 ? 50.644 7.988 -77.172 1.00 96.50 183 LEU A N 1
ATOM 1444 C CA . LEU A 1 183 ? 51.025 9.307 -77.689 1.00 96.50 183 LEU A CA 1
ATOM 1445 C C . LEU A 1 183 ? 52.544 9.514 -77.675 1.00 96.50 183 LEU A C 1
ATOM 1447 O O . LEU A 1 183 ? 53.092 10.073 -78.626 1.00 96.50 183 LEU A O 1
ATOM 1451 N N . MET A 1 184 ? 53.232 9.067 -76.620 1.00 94.88 184 MET A N 1
ATOM 1452 C CA . MET A 1 184 ? 54.695 9.116 -76.548 1.00 94.88 184 MET A CA 1
ATOM 1453 C C . MET A 1 184 ? 55.341 8.227 -77.615 1.00 94.88 184 MET A C 1
ATOM 1455 O O . MET A 1 184 ? 56.295 8.661 -78.264 1.00 94.88 184 MET A O 1
ATOM 1459 N N . GLU A 1 185 ? 54.798 7.032 -77.855 1.00 95.69 185 GLU A N 1
ATOM 1460 C CA . GLU A 1 185 ? 55.237 6.131 -78.923 1.00 95.69 185 GLU A CA 1
ATOM 1461 C C . GLU A 1 185 ? 55.008 6.746 -80.311 1.00 95.69 185 GLU A C 1
ATOM 1463 O O . GLU A 1 185 ? 55.938 6.825 -81.114 1.00 95.69 185 GLU A O 1
ATOM 1468 N N . LEU A 1 186 ? 53.813 7.283 -80.580 1.00 95.50 186 LEU A N 1
ATOM 1469 C CA . LEU A 1 186 ? 53.506 7.979 -81.832 1.00 95.50 186 LEU A CA 1
ATOM 1470 C C . LEU A 1 186 ? 54.453 9.163 -82.065 1.00 95.50 186 LEU A C 1
ATOM 1472 O O . LEU A 1 186 ? 55.003 9.315 -83.157 1.00 95.50 186 LEU A O 1
ATOM 1476 N N . ARG A 1 187 ? 54.687 9.984 -81.033 1.00 93.50 187 ARG A N 1
ATOM 1477 C CA . ARG A 1 187 ? 55.655 11.089 -81.076 1.00 93.50 187 ARG A CA 1
ATOM 1478 C C . ARG A 1 187 ? 57.051 10.582 -81.434 1.00 93.50 187 ARG A C 1
ATOM 1480 O O . ARG A 1 187 ? 57.736 11.212 -82.242 1.00 93.50 187 ARG A O 1
ATOM 1487 N N . GLN A 1 188 ? 57.475 9.463 -80.851 1.00 91.62 188 GLN A N 1
ATOM 1488 C CA . GLN A 1 188 ? 58.775 8.862 -81.127 1.00 91.62 188 GLN A CA 1
ATOM 1489 C C . GLN A 1 188 ? 58.863 8.297 -82.556 1.00 91.62 188 GLN A C 1
ATOM 1491 O O . GLN A 1 188 ? 59.883 8.493 -83.223 1.00 91.62 188 GLN A O 1
ATOM 1496 N N . ASN A 1 189 ? 57.791 7.688 -83.066 1.00 92.94 189 ASN A N 1
ATOM 1497 C CA . ASN A 1 189 ? 57.692 7.186 -84.440 1.00 92.94 189 ASN A CA 1
ATOM 1498 C C . ASN A 1 189 ? 57.764 8.325 -85.468 1.00 92.94 189 ASN A C 1
ATOM 1500 O O . ASN A 1 189 ? 58.560 8.257 -86.406 1.00 92.94 189 ASN A O 1
ATOM 1504 N N . ILE A 1 190 ? 57.009 9.412 -85.259 1.00 93.25 190 ILE A N 1
ATOM 1505 C CA . ILE A 1 190 ? 57.046 10.611 -86.118 1.00 93.25 190 ILE A CA 1
ATOM 1506 C C . ILE A 1 190 ? 58.451 11.225 -86.127 1.00 93.25 190 ILE A C 1
ATOM 1508 O O . ILE A 1 190 ? 58.994 11.520 -87.192 1.00 93.25 190 ILE A O 1
ATOM 1512 N N . ARG A 1 191 ? 59.071 11.384 -84.948 1.00 88.19 191 ARG A N 1
ATOM 1513 C CA . ARG A 1 191 ? 60.439 11.908 -84.826 1.00 88.19 191 ARG A CA 1
ATOM 1514 C C . ARG A 1 191 ? 61.441 11.055 -85.607 1.00 88.19 191 ARG A C 1
ATOM 1516 O O . ARG A 1 191 ? 62.263 11.608 -86.335 1.00 88.19 191 ARG A O 1
ATOM 1523 N N . SER A 1 192 ? 61.334 9.733 -85.481 1.00 88.31 192 SER A N 1
ATOM 1524 C CA . SER A 1 192 ? 62.194 8.777 -86.184 1.00 88.31 192 SER A CA 1
ATOM 1525 C C . SER A 1 192 ? 61.998 8.853 -87.704 1.00 88.31 192 SER A C 1
ATOM 1527 O O . SER A 1 192 ? 62.978 8.875 -88.443 1.00 88.31 192 SER A O 1
ATOM 1529 N N . SER A 1 193 ? 60.753 8.985 -88.180 1.00 89.81 193 SER A N 1
ATOM 1530 C CA . SER A 1 193 ? 60.433 9.103 -89.611 1.00 89.81 193 SER A CA 1
ATOM 1531 C C . SER A 1 193 ? 60.956 10.390 -90.258 1.00 89.81 193 SER A C 1
ATOM 1533 O O . SER A 1 193 ? 61.266 10.385 -91.445 1.00 89.81 193 SER A O 1
ATOM 1535 N N . LEU A 1 194 ? 61.036 11.493 -89.511 1.00 89.50 194 LEU A N 1
ATOM 1536 C CA . LEU A 1 194 ? 61.506 12.792 -90.011 1.00 89.50 194 LEU A CA 1
ATOM 1537 C C . LEU A 1 194 ? 63.039 12.948 -89.955 1.00 89.50 194 LEU A C 1
ATOM 1539 O O . LEU A 1 194 ? 63.560 14.011 -90.284 1.00 89.50 194 LEU A O 1
ATOM 1543 N N . GLY A 1 195 ? 63.776 11.916 -89.530 1.00 79.75 195 GLY A N 1
ATOM 1544 C CA . GLY A 1 195 ? 65.241 11.949 -89.458 1.00 79.75 195 GLY A CA 1
ATOM 1545 C C . GLY A 1 195 ? 65.801 12.827 -88.334 1.00 79.75 195 GLY A C 1
ATOM 1546 O O . GLY A 1 195 ? 67.004 13.095 -88.301 1.00 79.75 195 GLY A O 1
ATOM 1547 N N . TYR A 1 196 ? 64.964 13.267 -87.389 1.00 72.00 196 TYR A N 1
ATOM 1548 C CA . TYR A 1 196 ? 65.443 13.959 -86.198 1.00 72.00 196 TYR A CA 1
ATOM 1549 C C . TYR A 1 196 ? 66.158 12.952 -85.293 1.00 72.00 196 TYR A C 1
ATOM 1551 O O . TYR A 1 196 ? 65.536 12.032 -84.756 1.00 72.00 196 TYR A O 1
ATOM 1559 N N . LYS A 1 197 ? 67.472 13.132 -85.097 1.00 62.06 197 LYS A N 1
ATOM 1560 C CA . LYS A 1 197 ? 68.221 12.389 -84.072 1.00 62.06 197 LYS A CA 1
ATOM 1561 C C . LYS A 1 197 ? 67.542 12.576 -82.705 1.00 62.06 197 LYS A C 1
ATOM 1563 O O . LYS A 1 197 ? 67.046 13.673 -82.432 1.00 62.06 197 LYS A O 1
ATOM 1568 N N . PRO A 1 198 ? 67.510 11.537 -81.851 1.00 56.44 198 PRO A N 1
ATOM 1569 C CA . PRO A 1 198 ? 66.973 11.666 -80.504 1.00 56.44 198 PRO A CA 1
ATOM 1570 C C . PRO A 1 198 ? 67.722 12.790 -79.783 1.00 56.44 198 PRO A C 1
ATOM 1572 O O . PRO A 1 198 ? 68.945 12.750 -79.654 1.00 56.44 198 PRO A O 1
ATOM 1575 N N . LEU A 1 199 ? 66.982 13.829 -79.391 1.00 54.06 199 LEU A N 1
ATOM 1576 C CA . LEU A 1 199 ? 67.508 14.918 -78.577 1.00 54.06 199 LEU A CA 1
ATOM 1577 C C . LEU A 1 199 ? 67.904 14.331 -77.212 1.00 54.06 199 LEU A C 1
ATOM 1579 O O . LEU A 1 199 ? 67.093 13.592 -76.643 1.00 54.06 199 LEU A O 1
ATOM 1583 N N . PRO A 1 200 ? 69.110 14.622 -76.694 1.00 49.59 200 PRO A N 1
ATOM 1584 C CA . PRO A 1 200 ? 69.489 14.220 -75.349 1.00 49.59 200 PRO A CA 1
ATOM 1585 C C . PRO A 1 200 ? 68.548 14.895 -74.351 1.00 49.59 200 PRO A C 1
ATOM 1587 O O . PRO A 1 200 ? 68.360 16.105 -74.411 1.00 49.59 200 PRO A O 1
ATOM 1590 N N . GLU A 1 201 ? 67.939 14.078 -73.497 1.00 54.88 201 GLU A N 1
ATOM 1591 C CA . GLU A 1 201 ? 67.378 14.390 -72.179 1.00 54.88 201 GLU A CA 1
ATOM 1592 C C . GLU A 1 201 ? 67.256 15.884 -71.800 1.00 54.88 201 GLU A C 1
ATOM 1594 O O . GLU A 1 201 ? 68.030 16.398 -71.001 1.00 54.88 201 GLU A O 1
ATOM 1599 N N . GLU A 1 202 ? 66.197 16.562 -72.255 1.00 44.53 202 GLU A N 1
ATOM 1600 C CA . GLU A 1 202 ? 65.553 17.597 -71.428 1.00 44.53 202 GLU A CA 1
ATOM 1601 C C . GLU A 1 202 ? 64.535 16.906 -70.516 1.00 44.53 202 GLU A C 1
ATOM 1603 O O . GLU A 1 202 ? 63.313 16.986 -70.660 1.00 44.53 202 GLU A O 1
ATOM 1608 N N . SER A 1 203 ? 65.090 16.123 -69.599 1.00 52.66 203 SER A N 1
ATOM 1609 C CA . SER A 1 203 ? 64.409 15.617 -68.421 1.00 52.66 203 SER A CA 1
ATOM 1610 C C . SER A 1 203 ? 64.258 16.780 -67.443 1.00 52.66 203 SER A C 1
ATOM 1612 O O . SER A 1 203 ? 65.245 17.420 -67.102 1.00 52.66 203 SER A O 1
ATOM 1614 N N . ALA A 1 204 ? 63.038 16.986 -66.946 1.00 52.47 204 ALA A N 1
ATOM 1615 C CA . ALA A 1 204 ? 62.653 17.957 -65.918 1.00 52.47 204 ALA A CA 1
ATOM 1616 C C . ALA A 1 204 ? 62.422 19.398 -66.399 1.00 52.47 204 ALA A C 1
ATOM 1618 O O . ALA A 1 204 ? 63.330 20.213 -66.430 1.00 52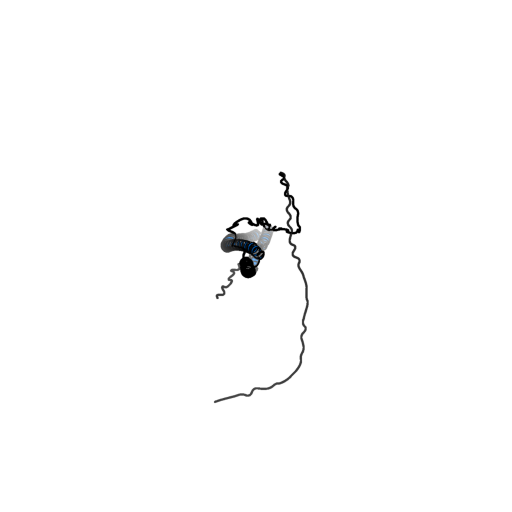.47 204 ALA A O 1
ATOM 1619 N N . LEU A 1 205 ? 61.154 19.729 -66.666 1.00 47.00 205 LEU A N 1
ATOM 1620 C CA . LEU A 1 205 ? 60.447 20.877 -66.071 1.00 47.00 205 LEU A CA 1
ATOM 1621 C C . LEU A 1 205 ? 59.029 20.945 -66.652 1.00 47.00 205 LEU A C 1
ATOM 1623 O O . LEU A 1 205 ? 58.683 21.811 -67.439 1.00 47.00 205 LEU A O 1
ATOM 1627 N N . CYS A 1 206 ? 58.185 20.006 -66.242 1.00 43.91 206 CYS A N 1
ATOM 1628 C CA . CYS A 1 206 ? 56.739 20.217 -66.174 1.00 43.91 206 CYS A CA 1
ATOM 1629 C C . CYS A 1 206 ? 56.241 19.513 -64.911 1.00 43.91 206 CYS A C 1
ATOM 1631 O O . CYS A 1 206 ? 55.360 18.658 -64.941 1.00 43.91 206 CYS A O 1
ATOM 1633 N N . ALA A 1 207 ? 56.854 19.858 -63.774 1.00 43.91 207 ALA A N 1
ATOM 1634 C CA . ALA A 1 207 ? 56.193 19.709 -62.490 1.00 43.91 207 ALA A CA 1
ATOM 1635 C C . ALA A 1 207 ? 55.018 20.692 -62.505 1.00 43.91 207 ALA A C 1
ATOM 1637 O O . ALA A 1 207 ? 55.152 21.855 -62.134 1.00 43.91 207 ALA A O 1
ATOM 1638 N N . SER A 1 208 ? 53.889 20.234 -63.041 1.00 46.44 208 SER A N 1
ATOM 1639 C CA . SER A 1 208 ? 52.613 20.921 -62.941 1.00 46.44 208 SER A CA 1
ATOM 1640 C C . SER A 1 208 ? 52.262 20.957 -61.456 1.00 46.44 208 SER A C 1
ATOM 1642 O O . SER A 1 208 ? 51.756 19.987 -60.895 1.00 46.44 208 SER A O 1
ATOM 1644 N N . THR A 1 209 ? 52.618 22.058 -60.799 1.00 50.03 209 THR A N 1
ATOM 1645 C CA . THR A 1 209 ? 52.283 22.395 -59.417 1.00 50.03 209 THR A CA 1
ATOM 1646 C C . THR A 1 209 ? 50.783 22.676 -59.318 1.00 50.03 209 THR A C 1
ATOM 1648 O O . THR A 1 209 ? 50.337 23.798 -59.094 1.00 50.03 209 THR A O 1
ATOM 1651 N N . LEU A 1 210 ? 49.971 21.631 -59.490 1.00 50.19 210 LEU A N 1
ATOM 1652 C CA . LEU A 1 210 ? 48.578 21.637 -59.065 1.00 50.19 210 LEU A CA 1
ATOM 1653 C C . LEU A 1 210 ? 48.567 21.529 -57.540 1.00 50.19 210 LEU A C 1
ATOM 1655 O O . LEU A 1 210 ? 48.706 20.466 -56.946 1.00 50.19 210 LEU A O 1
ATOM 1659 N N . ASN A 1 211 ? 48.479 22.705 -56.937 1.00 49.38 211 ASN A N 1
ATOM 1660 C CA . ASN A 1 211 ? 48.323 22.985 -55.521 1.00 49.38 211 ASN A CA 1
ATOM 1661 C C . ASN A 1 211 ? 47.218 22.088 -54.903 1.00 49.38 211 ASN A C 1
ATOM 1663 O O . ASN A 1 211 ? 46.044 22.295 -55.219 1.00 49.38 211 ASN A O 1
ATOM 1667 N N . PRO A 1 212 ? 47.521 21.112 -54.021 1.00 54.97 212 PRO A N 1
ATOM 1668 C CA . PRO A 1 212 ? 46.508 20.270 -53.383 1.00 54.97 212 PRO A CA 1
ATOM 1669 C C . PRO A 1 212 ? 45.886 21.005 -52.187 1.00 54.97 212 PRO A C 1
ATOM 1671 O O . PRO A 1 212 ? 45.911 20.536 -51.053 1.00 54.97 212 PRO A O 1
ATOM 1674 N N . LYS A 1 213 ? 45.343 22.200 -52.431 1.00 52.31 213 LYS A N 1
ATOM 1675 C CA . LYS A 1 213 ? 44.583 22.975 -51.445 1.00 52.31 213 LYS A CA 1
ATOM 1676 C C . LYS A 1 213 ? 43.132 23.091 -51.901 1.00 52.31 213 LYS A C 1
ATOM 1678 O O . LYS A 1 213 ? 42.584 24.179 -52.010 1.00 52.31 213 LYS A O 1
ATOM 1683 N N . ALA A 1 214 ? 42.527 21.946 -52.205 1.00 49.38 214 ALA A N 1
ATOM 1684 C CA . ALA A 1 214 ? 41.091 21.822 -52.390 1.00 49.38 214 ALA A CA 1
ATOM 1685 C C . ALA A 1 214 ? 40.492 21.276 -51.088 1.00 49.38 214 ALA A C 1
ATOM 1687 O O . ALA A 1 214 ? 40.664 20.110 -50.756 1.00 49.38 214 ALA A O 1
ATOM 1688 N N . HIS A 1 215 ? 39.867 22.189 -50.347 1.00 49.69 215 HIS A N 1
ATOM 1689 C CA . HIS A 1 215 ? 38.825 21.971 -49.347 1.00 49.69 215 HIS A CA 1
ATOM 1690 C C . HIS A 1 215 ? 38.926 20.715 -48.468 1.00 49.69 215 HIS A C 1
ATOM 1692 O O . HIS A 1 215 ? 38.366 19.662 -48.762 1.00 49.69 215 HIS A O 1
ATOM 1698 N N . THR A 1 216 ? 39.490 20.910 -47.273 1.00 41.47 216 THR A N 1
ATOM 1699 C CA . THR A 1 216 ? 38.952 20.283 -46.064 1.00 41.47 216 THR A CA 1
ATOM 1700 C C . THR A 1 216 ? 37.443 20.524 -46.057 1.00 41.47 216 THR A C 1
ATOM 1702 O O . THR A 1 216 ? 37.002 21.657 -45.861 1.00 41.47 216 THR A O 1
ATOM 1705 N N . PHE A 1 217 ? 36.659 19.478 -46.312 1.00 47.12 217 PHE A N 1
ATOM 1706 C CA . PHE A 1 217 ? 35.246 19.457 -45.967 1.00 47.12 217 PHE A CA 1
ATOM 1707 C C . PHE A 1 217 ? 35.157 19.724 -44.464 1.00 47.12 217 PHE A C 1
ATOM 1709 O O . PHE A 1 217 ? 35.481 18.868 -43.641 1.00 47.12 217 PHE A O 1
ATOM 1716 N N . GLN A 1 218 ? 34.778 20.948 -44.103 1.00 38.59 218 GLN A N 1
ATOM 1717 C CA . GLN A 1 218 ? 34.222 21.210 -42.791 1.00 38.59 218 GLN A CA 1
ATOM 1718 C C . GLN A 1 218 ? 32.898 20.451 -42.744 1.00 38.59 218 GLN A C 1
ATOM 1720 O O . GLN A 1 218 ? 31.915 20.857 -43.358 1.00 38.59 218 GLN A O 1
ATOM 1725 N N . SER A 1 219 ? 32.891 19.322 -42.038 1.00 43.41 219 SER A N 1
ATOM 1726 C CA . SER A 1 219 ? 31.665 18.803 -41.444 1.00 43.41 219 SER A CA 1
ATOM 1727 C C . SER A 1 219 ? 31.203 19.827 -40.414 1.00 43.41 219 SER A C 1
ATOM 1729 O O . SER A 1 219 ? 31.529 19.736 -39.232 1.00 43.41 219 SER A O 1
ATOM 1731 N N . GLU A 1 220 ? 30.478 20.842 -40.877 1.00 38.31 220 GLU A N 1
ATOM 1732 C CA . GLU A 1 220 ? 29.589 21.614 -40.026 1.00 38.31 220 GLU A CA 1
ATOM 1733 C C . GLU A 1 220 ? 28.455 20.681 -39.605 1.00 38.31 220 GLU A C 1
ATOM 1735 O O . GLU A 1 220 ? 27.410 20.568 -40.246 1.00 38.31 220 GLU A O 1
ATOM 1740 N N . SER A 1 221 ? 28.691 19.980 -38.499 1.00 44.75 221 SER A N 1
ATOM 1741 C CA . SER A 1 221 ? 27.638 19.465 -37.639 1.00 44.75 221 SER A CA 1
ATOM 1742 C C . SER A 1 221 ? 26.856 20.666 -37.105 1.00 44.75 221 SER A C 1
ATOM 1744 O O . SER A 1 221 ? 27.109 21.162 -36.007 1.00 44.75 221 SER A O 1
ATOM 1746 N N . SER A 1 222 ? 25.930 21.169 -37.918 1.00 39.81 222 SER A N 1
ATOM 1747 C CA . SER A 1 222 ? 24.891 22.097 -37.495 1.00 39.81 222 SER A CA 1
ATOM 1748 C C . SER A 1 222 ? 23.936 21.347 -36.566 1.00 39.81 222 SER A C 1
ATOM 1750 O O . SER A 1 222 ? 22.967 20.712 -36.969 1.00 39.81 222 SER A O 1
ATOM 1752 N N . SER A 1 223 ? 24.246 21.410 -35.274 1.00 46.94 223 SER A N 1
ATOM 1753 C CA . SER A 1 223 ? 23.292 21.174 -34.197 1.00 46.94 223 SER A CA 1
ATOM 1754 C C . SER A 1 223 ? 22.305 22.344 -34.170 1.00 46.94 223 SER A C 1
ATOM 1756 O O . SER A 1 223 ? 22.455 23.274 -33.380 1.00 46.94 223 SER A O 1
ATOM 1758 N N . ALA A 1 224 ? 21.319 22.319 -35.063 1.00 43.03 224 ALA A N 1
ATOM 1759 C CA . ALA A 1 224 ? 20.123 23.144 -34.963 1.00 43.03 224 ALA A CA 1
ATOM 1760 C C . ALA A 1 224 ? 19.020 22.300 -34.315 1.00 43.03 224 ALA A C 1
ATOM 1762 O O . ALA A 1 224 ? 18.257 21.628 -35.004 1.00 43.03 224 ALA A O 1
ATOM 1763 N N . ASP A 1 225 ? 18.973 22.326 -32.982 1.00 38.12 225 ASP A N 1
ATOM 1764 C CA . ASP A 1 225 ? 17.784 21.915 -32.243 1.00 38.12 225 ASP A CA 1
ATOM 1765 C C . ASP A 1 225 ? 16.865 23.135 -32.112 1.00 38.12 225 ASP A C 1
ATOM 1767 O O . ASP A 1 225 ? 17.222 24.177 -31.549 1.00 38.12 225 ASP A O 1
ATOM 1771 N N . VAL A 1 226 ? 15.706 23.016 -32.748 1.00 43.00 226 VAL A N 1
ATOM 1772 C CA . VAL A 1 226 ? 14.640 24.008 -32.799 1.00 43.00 226 VAL A CA 1
ATOM 1773 C C . VAL A 1 226 ? 13.750 23.786 -31.581 1.00 43.00 226 VAL A C 1
ATOM 1775 O O . VAL A 1 226 ? 13.013 22.814 -31.498 1.00 43.00 226 VAL A O 1
ATOM 1778 N N . THR A 1 227 ? 13.828 24.742 -30.657 1.00 41.78 227 THR A N 1
ATOM 1779 C CA . THR A 1 227 ? 12.739 25.283 -29.823 1.00 41.78 227 THR A CA 1
ATOM 1780 C C . THR A 1 227 ? 11.461 24.450 -29.650 1.00 41.78 227 THR A C 1
ATOM 1782 O O . THR A 1 227 ? 10.662 24.359 -30.579 1.00 41.78 227 THR A O 1
ATOM 1785 N N . ALA A 1 228 ? 11.136 24.121 -28.393 1.00 37.66 228 ALA A N 1
ATOM 1786 C CA . ALA A 1 228 ? 9.849 24.494 -27.787 1.00 37.66 228 ALA A CA 1
ATOM 1787 C C . ALA A 1 228 ? 9.866 24.373 -26.245 1.00 37.66 228 ALA A C 1
ATOM 1789 O O . ALA A 1 228 ? 9.935 23.284 -25.695 1.00 37.66 228 ALA A O 1
ATOM 1790 N N . SER A 1 229 ? 9.755 25.533 -25.585 1.00 44.97 229 SER A N 1
ATOM 1791 C CA . SER A 1 229 ? 8.858 25.840 -24.453 1.00 44.97 229 SER A CA 1
ATOM 1792 C C . SER A 1 229 ? 8.714 24.840 -23.288 1.00 44.97 229 SER A C 1
ATOM 1794 O O . SER A 1 229 ? 8.127 23.783 -23.468 1.00 44.97 229 SER A O 1
ATOM 1796 N N . ASN A 1 230 ? 9.008 25.251 -22.039 1.00 37.72 230 ASN A N 1
ATOM 1797 C CA . ASN A 1 230 ? 8.016 25.822 -21.097 1.00 37.72 230 ASN A CA 1
ATOM 1798 C C . ASN A 1 230 ? 8.562 26.003 -19.652 1.00 37.72 230 ASN A C 1
ATOM 1800 O O . ASN A 1 230 ? 9.360 25.205 -19.181 1.00 37.72 230 ASN A O 1
ATOM 1804 N N . ALA A 1 231 ? 8.003 26.997 -18.944 1.00 40.97 231 ALA A N 1
ATOM 1805 C CA . ALA A 1 231 ? 8.001 27.238 -17.484 1.00 40.97 231 ALA A CA 1
ATOM 1806 C C . ALA A 1 231 ? 9.350 27.576 -16.786 1.00 40.97 231 ALA A C 1
ATOM 1808 O O . ALA A 1 231 ? 10.232 26.748 -16.638 1.00 40.97 231 ALA A O 1
ATOM 1809 N N . LYS A 1 232 ? 9.616 28.815 -16.345 1.00 52.22 232 LYS A N 1
ATOM 1810 C CA . LYS A 1 232 ? 8.969 29.584 -15.254 1.00 52.22 232 LYS A CA 1
ATOM 1811 C C . LYS A 1 232 ? 9.142 28.948 -13.863 1.00 52.22 232 LYS A C 1
ATOM 1813 O O . LYS A 1 232 ? 8.213 28.317 -13.376 1.00 52.22 232 LYS A O 1
ATOM 1818 N N . ARG A 1 233 ? 10.246 29.253 -13.164 1.00 42.22 233 ARG A N 1
ATOM 1819 C CA . ARG A 1 233 ? 10.195 29.803 -11.790 1.00 42.22 233 ARG A CA 1
ATOM 1820 C C . ARG A 1 233 ? 11.564 30.245 -11.274 1.00 42.22 233 ARG A C 1
ATOM 1822 O O . ARG A 1 233 ? 12.509 29.475 -11.198 1.00 42.22 233 ARG A O 1
ATOM 1829 N N . THR A 1 234 ? 11.599 31.509 -10.884 1.00 46.62 234 THR A N 1
ATOM 1830 C CA . THR A 1 234 ? 12.611 32.187 -10.079 1.00 46.62 234 THR A CA 1
ATOM 1831 C C . THR A 1 234 ? 12.763 31.505 -8.717 1.00 46.62 234 THR A C 1
ATOM 1833 O O . THR A 1 234 ? 11.785 31.436 -7.969 1.00 46.62 234 THR A O 1
ATOM 1836 N N . HIS A 1 235 ? 13.967 31.042 -8.379 1.00 47.16 235 HIS A N 1
ATOM 1837 C CA . HIS A 1 235 ? 14.331 30.745 -6.995 1.00 47.16 235 HIS A CA 1
ATOM 1838 C C . HIS A 1 235 ? 14.936 32.020 -6.407 1.00 47.16 235 HIS A C 1
ATOM 1840 O O . HIS A 1 235 ? 16.008 32.460 -6.813 1.00 47.16 235 HIS A O 1
ATOM 1846 N N . ASN A 1 236 ? 14.161 32.659 -5.538 1.00 50.28 236 ASN A N 1
ATOM 1847 C CA . ASN A 1 236 ? 14.546 33.833 -4.777 1.00 50.28 236 ASN A CA 1
ATOM 1848 C C . ASN A 1 236 ? 15.024 33.309 -3.419 1.00 50.28 236 ASN A C 1
ATOM 1850 O O . ASN A 1 236 ? 14.220 32.749 -2.674 1.00 50.28 236 ASN A O 1
ATOM 1854 N N . ASP A 1 237 ? 16.317 33.431 -3.137 1.00 47.66 237 ASP A N 1
ATOM 1855 C CA . ASP A 1 237 ? 16.859 33.235 -1.794 1.00 47.66 237 ASP A CA 1
ATOM 1856 C C . ASP A 1 237 ? 16.499 34.466 -0.960 1.00 47.66 237 ASP A C 1
ATOM 1858 O O . ASP A 1 237 ? 16.921 35.585 -1.258 1.00 47.66 237 ASP A O 1
ATOM 1862 N N . SER A 1 238 ? 15.676 34.275 0.068 1.00 57.94 238 SER A N 1
ATOM 1863 C CA . SER A 1 238 ? 15.367 35.322 1.036 1.00 57.94 238 SER A CA 1
ATOM 1864 C C . SER A 1 238 ? 15.118 34.711 2.410 1.00 57.94 238 SER A C 1
ATOM 1866 O O . SER A 1 238 ? 14.127 34.020 2.642 1.00 57.94 238 SER A O 1
ATOM 1868 N N . SER A 1 239 ? 16.062 34.987 3.307 1.00 56.00 239 SER A N 1
ATOM 1869 C CA . SER A 1 239 ? 15.939 34.892 4.758 1.00 56.00 239 SER A CA 1
ATOM 1870 C C . SER A 1 239 ? 14.686 35.614 5.261 1.00 56.00 239 SER A C 1
ATOM 1872 O O . SER A 1 239 ? 14.401 36.727 4.822 1.00 56.00 239 SER A O 1
ATOM 1874 N N . GLY A 1 240 ? 13.982 35.039 6.237 1.00 42.34 240 GLY A N 1
ATOM 1875 C CA . GLY A 1 240 ? 12.814 35.693 6.826 1.00 42.34 240 GLY A CA 1
ATOM 1876 C C . GLY A 1 240 ? 12.211 34.934 8.000 1.00 42.34 240 GLY A C 1
ATOM 1877 O O . GLY A 1 240 ? 11.382 34.052 7.824 1.00 42.34 240 GLY A O 1
ATOM 1878 N N . ASP A 1 241 ? 12.665 35.325 9.180 1.00 49.59 241 ASP A N 1
ATOM 1879 C CA . ASP A 1 241 ? 12.175 35.021 10.521 1.00 49.59 241 ASP A CA 1
ATOM 1880 C C . ASP A 1 241 ? 10.673 35.351 10.725 1.00 49.59 241 ASP A C 1
ATOM 1882 O O . ASP A 1 241 ? 10.140 36.255 10.077 1.00 49.59 241 ASP A O 1
ATOM 1886 N N . GLY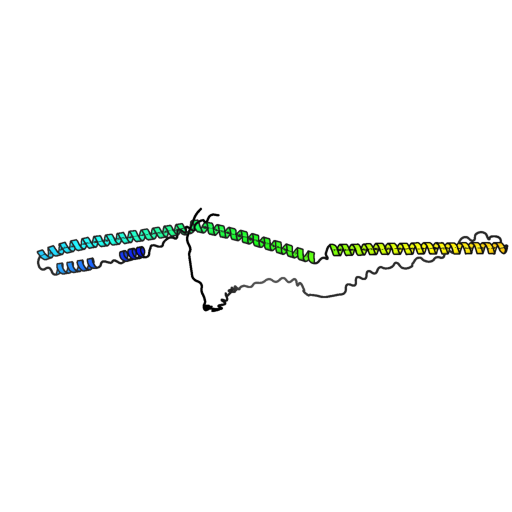 A 1 242 ? 10.014 34.684 11.685 1.00 40.47 242 GLY A N 1
ATOM 1887 C CA . GLY A 1 242 ? 8.776 35.187 12.307 1.00 40.47 242 GLY A CA 1
ATOM 1888 C C . GLY A 1 242 ? 7.517 34.299 12.286 1.00 40.47 242 GLY A C 1
ATOM 1889 O O . GLY A 1 242 ? 6.781 34.250 11.308 1.00 40.47 242 GLY A O 1
ATOM 1890 N N . ASN A 1 243 ? 7.219 33.713 13.454 1.00 48.38 243 ASN A N 1
ATOM 1891 C CA . ASN A 1 243 ? 5.914 33.657 14.145 1.00 48.38 243 ASN A CA 1
ATOM 1892 C C . ASN A 1 243 ? 4.595 33.666 13.331 1.00 48.38 243 ASN A C 1
ATOM 1894 O O . ASN A 1 243 ? 4.265 34.681 12.717 1.00 48.38 243 ASN A O 1
ATOM 1898 N N . LYS A 1 244 ? 3.743 32.640 13.552 1.00 47.72 244 LYS A N 1
ATOM 1899 C CA . LYS A 1 244 ? 2.296 32.748 13.899 1.00 47.72 244 LYS A CA 1
ATOM 1900 C C . LYS A 1 244 ? 1.612 31.370 14.052 1.00 47.72 244 LYS A C 1
ATOM 1902 O O . LYS A 1 244 ? 1.355 30.668 13.086 1.00 47.72 244 LYS A O 1
ATOM 1907 N N . THR A 1 245 ? 1.350 31.004 15.304 1.00 48.62 245 THR A N 1
ATOM 1908 C CA . THR A 1 245 ? 0.023 30.784 15.917 1.00 48.62 245 THR A CA 1
ATOM 1909 C C . THR A 1 245 ? -1.145 30.233 15.068 1.00 48.62 245 THR A C 1
ATOM 1911 O O . THR A 1 245 ? -1.609 30.897 14.150 1.00 48.62 245 THR A O 1
ATOM 1914 N N . CYS A 1 246 ? -1.700 29.107 15.552 1.00 48.38 246 CYS A N 1
ATOM 1915 C CA . CYS A 1 246 ? -3.089 28.604 15.479 1.00 48.38 246 CYS A CA 1
ATOM 1916 C C . CYS A 1 246 ? -3.771 28.401 14.108 1.00 48.38 246 CYS A C 1
ATOM 1918 O O . CYS A 1 246 ? -4.114 29.362 13.436 1.00 48.38 246 CYS A O 1
ATOM 1920 N N . GLN A 1 247 ? -4.218 27.172 13.820 1.00 40.19 247 GLN A N 1
ATOM 1921 C CA . GLN A 1 247 ? -5.610 26.767 14.089 1.00 40.19 247 GLN A CA 1
ATOM 1922 C C . GLN A 1 247 ? -5.863 25.295 13.730 1.00 40.19 247 GLN A C 1
ATOM 1924 O O . GLN A 1 247 ? -5.551 24.808 12.648 1.00 40.19 247 GLN A O 1
ATOM 1929 N N . THR A 1 248 ? -6.451 24.617 14.706 1.00 52.38 248 THR A N 1
ATOM 1930 C CA . THR A 1 248 ? -7.172 23.353 14.638 1.00 52.38 248 THR A CA 1
ATOM 1931 C C . THR A 1 248 ? -8.297 23.439 13.611 1.00 52.38 248 THR A C 1
ATOM 1933 O O . THR A 1 248 ? -9.125 24.336 13.721 1.00 52.38 248 THR A O 1
ATOM 1936 N N . ASP A 1 249 ? -8.395 22.479 12.691 1.00 48.44 249 ASP A N 1
ATOM 1937 C CA . ASP A 1 249 ? -9.635 22.271 11.942 1.00 48.44 249 ASP A CA 1
ATOM 1938 C C . ASP A 1 249 ? -9.933 20.776 11.785 1.00 48.44 249 ASP A C 1
ATOM 1940 O O . ASP A 1 249 ? -9.412 20.059 10.927 1.00 48.44 249 ASP A O 1
ATOM 1944 N N . HIS A 1 250 ? -10.800 20.304 12.678 1.00 49.62 250 HIS A N 1
ATOM 1945 C CA . HIS A 1 250 ? -11.462 19.014 12.600 1.00 49.62 250 HIS A CA 1
ATOM 1946 C C . HIS A 1 250 ? -12.527 19.059 11.500 1.00 49.62 250 HIS A C 1
ATOM 1948 O O . HIS A 1 250 ? -13.680 19.414 11.754 1.00 49.62 250 HIS A O 1
ATOM 1954 N N . LYS A 1 251 ? -12.198 18.625 10.279 1.00 55.81 251 LYS A N 1
ATOM 1955 C CA . LYS A 1 251 ? -13.235 18.271 9.297 1.00 55.81 251 LYS A CA 1
ATOM 1956 C C . LYS A 1 251 ? -13.730 16.844 9.512 1.00 55.81 251 LYS A C 1
ATOM 1958 O O . LYS A 1 251 ? -13.251 15.873 8.940 1.00 55.81 251 LYS A O 1
ATOM 1963 N N . ARG A 1 252 ? -14.741 16.799 10.378 1.00 45.97 252 ARG A N 1
ATOM 1964 C CA . ARG A 1 252 ? -15.848 15.845 10.493 1.00 45.97 252 ARG A CA 1
ATOM 1965 C C . ARG A 1 252 ? -16.280 15.309 9.115 1.00 45.97 252 ARG A C 1
ATOM 1967 O O . ARG A 1 252 ? -16.964 16.004 8.368 1.00 45.97 252 ARG A O 1
ATOM 1974 N N . LEU A 1 253 ? -15.899 14.072 8.797 1.00 52.50 253 LEU A N 1
ATOM 1975 C CA . LEU A 1 253 ? -16.488 13.300 7.701 1.00 52.50 253 LEU A CA 1
ATOM 1976 C C . LEU A 1 253 ? -17.892 12.866 8.136 1.00 52.50 253 LEU A C 1
ATOM 1978 O O . LEU A 1 253 ? -18.070 12.036 9.024 1.00 52.50 253 LEU A O 1
ATOM 1982 N N . ARG A 1 254 ? -18.884 13.536 7.554 1.00 55.62 254 ARG A N 1
ATOM 1983 C CA . ARG A 1 254 ? -20.310 13.261 7.693 1.00 55.62 254 ARG A CA 1
ATOM 1984 C C . ARG A 1 254 ? -20.632 12.067 6.796 1.00 55.62 254 ARG A C 1
ATOM 1986 O O . ARG A 1 254 ? -20.545 12.182 5.579 1.00 55.62 254 ARG A O 1
ATOM 1993 N N . MET A 1 255 ? -20.958 10.939 7.421 1.00 50.47 255 MET A N 1
ATOM 1994 C CA . MET A 1 255 ? -21.655 9.821 6.787 1.00 50.47 255 MET A CA 1
ATOM 1995 C C . MET A 1 255 ? -22.957 10.351 6.179 1.00 50.47 255 MET A C 1
ATOM 1997 O O . MET A 1 255 ? -23.734 11.010 6.872 1.00 50.47 255 MET A O 1
ATOM 2001 N N . GLN A 1 256 ? -23.149 10.115 4.886 1.00 52.97 256 GLN A N 1
ATOM 2002 C CA . GLN A 1 256 ? -24.413 10.324 4.199 1.00 52.97 256 GLN A CA 1
ATOM 2003 C C . GLN A 1 256 ? -25.064 8.949 4.067 1.00 52.97 256 GLN A C 1
ATOM 2005 O O . GLN A 1 256 ? -24.532 8.063 3.402 1.00 52.97 256 GLN A O 1
ATOM 2010 N N . GLU A 1 257 ? -26.149 8.771 4.811 1.00 51.94 257 GLU A N 1
ATOM 2011 C CA . GLU A 1 257 ? -27.084 7.660 4.694 1.00 51.94 257 GLU A CA 1
ATOM 2012 C C . GLU A 1 257 ? -27.894 7.878 3.412 1.00 51.94 257 GLU A C 1
ATOM 2014 O O . GLU A 1 257 ? -28.611 8.872 3.299 1.00 51.94 257 GLU A O 1
ATOM 2019 N N . ASP A 1 258 ? -27.754 6.973 2.444 1.00 55.72 258 ASP A N 1
ATOM 2020 C CA . ASP A 1 258 ? -28.704 6.846 1.343 1.00 55.72 258 ASP A CA 1
ATOM 2021 C C . ASP A 1 258 ? -29.689 5.728 1.694 1.00 55.72 258 ASP A C 1
ATOM 2023 O O . ASP A 1 258 ? -29.469 4.545 1.428 1.00 55.72 258 ASP A O 1
ATOM 2027 N N . ASP A 1 259 ? -30.794 6.147 2.309 1.00 52.59 259 ASP A N 1
ATOM 2028 C CA . ASP A 1 259 ? -32.061 5.427 2.316 1.00 52.59 259 ASP A CA 1
ATOM 2029 C C . ASP A 1 259 ? -32.614 5.394 0.887 1.00 52.59 259 ASP A C 1
ATOM 2031 O O . ASP A 1 259 ? -33.051 6.411 0.336 1.00 52.59 259 ASP A O 1
ATOM 2035 N N . LYS A 1 260 ? -32.653 4.207 0.277 1.00 54.72 260 LYS A N 1
ATOM 2036 C CA . LYS A 1 260 ? -33.507 3.968 -0.887 1.00 54.72 260 LYS A CA 1
ATOM 2037 C C . LYS A 1 260 ? -34.261 2.659 -0.728 1.00 54.72 260 LYS A C 1
ATOM 2039 O O . LYS A 1 260 ? -33.784 1.582 -1.070 1.00 54.72 260 LYS A O 1
ATOM 2044 N N . ALA A 1 261 ? -35.480 2.803 -0.220 1.00 48.53 261 ALA A N 1
ATOM 2045 C CA . ALA A 1 261 ? -36.525 1.803 -0.286 1.00 48.53 261 ALA A CA 1
ATOM 2046 C C . ALA A 1 261 ? -36.785 1.396 -1.748 1.00 48.53 261 ALA A C 1
ATOM 2048 O O . ALA A 1 261 ? -37.114 2.235 -2.591 1.00 48.53 261 ALA A O 1
ATOM 2049 N N . GLN A 1 262 ? -36.682 0.099 -2.037 1.00 52.38 262 GLN A N 1
ATOM 2050 C CA . GLN A 1 262 ? -37.426 -0.526 -3.124 1.00 52.38 262 GLN A CA 1
ATOM 2051 C C . GLN A 1 262 ? -38.215 -1.705 -2.569 1.00 52.38 262 GLN A C 1
ATOM 2053 O O . GLN A 1 262 ? -37.714 -2.805 -2.359 1.00 52.38 262 GLN A O 1
ATOM 2058 N N . ASP A 1 263 ? -39.478 -1.386 -2.330 1.00 46.88 263 ASP A N 1
ATOM 2059 C CA . ASP A 1 263 ? -40.621 -2.272 -2.252 1.00 46.88 263 ASP A CA 1
ATOM 2060 C C . ASP A 1 263 ? -40.797 -2.998 -3.598 1.00 46.88 263 ASP A C 1
ATOM 2062 O O . ASP A 1 263 ? -41.075 -2.362 -4.616 1.00 46.88 263 ASP A O 1
ATOM 2066 N N . GLN A 1 264 ? -40.586 -4.316 -3.616 1.00 52.41 264 GLN A N 1
ATOM 2067 C CA . GLN A 1 264 ? -41.169 -5.214 -4.614 1.00 52.41 264 GLN A CA 1
ATOM 2068 C C . GLN A 1 264 ? -41.563 -6.525 -3.937 1.00 52.41 264 GLN A C 1
ATOM 2070 O O . GLN A 1 264 ? -40.757 -7.423 -3.707 1.00 52.41 264 GLN A O 1
ATOM 2075 N N . THR A 1 265 ? -42.851 -6.609 -3.637 1.00 51.03 265 THR A N 1
ATOM 2076 C CA . THR A 1 265 ? -43.610 -7.843 -3.454 1.00 51.03 265 THR A CA 1
ATOM 2077 C C . THR A 1 265 ? -43.804 -8.533 -4.810 1.00 51.03 265 THR A C 1
ATOM 2079 O O . THR A 1 265 ? -44.274 -7.892 -5.749 1.00 51.03 265 THR A O 1
ATOM 2082 N N . PRO A 1 266 ? -43.548 -9.848 -4.929 1.00 56.16 266 PRO A N 1
ATOM 2083 C CA . PRO A 1 266 ? -44.179 -10.655 -5.970 1.00 56.16 266 PRO A CA 1
ATOM 2084 C C . PRO A 1 266 ? -45.365 -11.436 -5.395 1.00 56.16 266 PRO A C 1
ATOM 2086 O O . PRO A 1 266 ? -45.228 -12.229 -4.464 1.00 56.16 266 PRO A O 1
ATOM 2089 N N . GLN A 1 267 ? -46.541 -11.195 -5.974 1.00 51.28 267 GLN A N 1
ATOM 2090 C CA . GLN A 1 267 ? -47.748 -11.993 -5.777 1.00 51.28 267 GLN A CA 1
ATOM 2091 C C . GLN A 1 267 ? -47.634 -13.402 -6.400 1.00 51.28 267 GLN A C 1
ATOM 2093 O O . GLN A 1 267 ? -46.796 -13.627 -7.274 1.00 51.28 267 GLN A O 1
ATOM 2098 N N . PRO A 1 268 ? -48.496 -14.348 -5.973 1.00 53.91 268 PRO A N 1
ATOM 2099 C CA . PRO A 1 268 ? -48.428 -15.753 -6.356 1.00 53.91 268 PRO A CA 1
ATOM 2100 C C . PRO A 1 268 ? -49.101 -16.021 -7.709 1.00 53.91 268 PRO A C 1
ATOM 2102 O O . PRO A 1 268 ? -50.262 -15.660 -7.923 1.00 53.91 268 PRO A O 1
ATOM 2105 N N . SER A 1 269 ? -48.403 -16.730 -8.598 1.00 58.44 269 SER A N 1
ATOM 2106 C CA . SER A 1 269 ? -49.015 -17.312 -9.794 1.00 58.44 269 SER A CA 1
ATOM 2107 C C . SER A 1 269 ? -49.828 -18.546 -9.422 1.00 58.44 269 SER A C 1
ATOM 2109 O O . SER A 1 269 ? -49.306 -19.536 -8.914 1.00 58.44 269 SER A O 1
ATOM 2111 N N . LYS A 1 270 ? -51.124 -18.458 -9.713 1.00 54.47 270 LYS A N 1
ATOM 2112 C CA . LYS A 1 270 ? -52.007 -19.598 -9.934 1.00 54.47 270 LYS A CA 1
ATOM 2113 C C . LYS A 1 270 ? -51.618 -20.221 -11.272 1.00 54.47 270 LYS A C 1
ATOM 2115 O O . LYS A 1 270 ? -51.655 -19.516 -12.276 1.00 54.47 270 LYS A O 1
ATOM 2120 N N . ASP A 1 271 ? -51.324 -21.512 -11.288 1.00 57.78 271 ASP A N 1
ATOM 2121 C CA . ASP A 1 271 ? -51.571 -22.319 -12.476 1.00 57.78 271 ASP A CA 1
ATOM 2122 C C . ASP A 1 271 ? -52.252 -23.620 -12.060 1.00 57.78 271 ASP A C 1
ATOM 2124 O O . ASP A 1 271 ? -51.891 -24.251 -11.065 1.00 57.78 271 ASP A O 1
ATOM 2128 N N . ASN A 1 272 ? -53.325 -23.909 -12.780 1.00 48.53 272 ASN A N 1
ATOM 2129 C CA . ASN A 1 272 ? -54.267 -24.987 -12.563 1.00 48.53 272 ASN A CA 1
ATOM 2130 C C . ASN A 1 272 ? -53.979 -26.095 -13.572 1.00 48.53 272 ASN A C 1
ATOM 2132 O O . ASN A 1 272 ? -53.781 -25.823 -14.751 1.00 48.53 272 ASN A O 1
ATOM 2136 N N . GLY A 1 273 ? -54.167 -27.328 -13.113 1.00 44.84 273 GLY A N 1
ATOM 2137 C CA . GLY A 1 273 ? -54.434 -28.487 -13.957 1.00 44.84 273 GLY A CA 1
ATOM 2138 C C . GLY A 1 273 ? -53.206 -29.363 -14.185 1.00 44.84 273 GLY A C 1
ATOM 2139 O O . GLY A 1 273 ? -52.087 -28.890 -14.308 1.00 44.84 273 GLY A O 1
ATOM 2140 N N . ASP A 1 274 ? -53.324 -30.673 -14.272 1.00 47.28 274 ASP A N 1
ATOM 2141 C CA . ASP A 1 274 ? -54.450 -31.569 -14.053 1.00 47.28 274 ASP A CA 1
ATOM 2142 C C . ASP A 1 274 ? -53.837 -32.980 -14.132 1.00 47.28 274 ASP A C 1
ATOM 2144 O O . ASP A 1 274 ? -52.969 -33.221 -14.968 1.00 47.28 274 ASP A O 1
ATOM 2148 N N . ILE A 1 275 ? -54.320 -33.894 -13.287 1.00 44.19 275 ILE A N 1
ATOM 2149 C CA . ILE A 1 275 ? -54.565 -35.310 -13.621 1.00 44.19 275 ILE A CA 1
ATOM 2150 C C . ILE A 1 275 ? -53.345 -36.179 -14.036 1.00 44.19 275 ILE A C 1
ATOM 2152 O O . ILE A 1 275 ? -52.883 -36.142 -15.170 1.00 44.19 275 ILE A O 1
ATOM 2156 N N . LEU A 1 276 ? -52.954 -37.146 -13.195 1.00 51.16 276 LEU A N 1
ATOM 2157 C CA . LEU A 1 276 ? -53.517 -38.505 -13.274 1.00 51.16 276 LEU A CA 1
ATOM 2158 C C . LEU A 1 276 ? -53.143 -39.324 -12.030 1.00 51.16 276 LEU A C 1
ATOM 2160 O O . LEU A 1 276 ? -52.011 -39.347 -11.557 1.00 51.16 276 LEU A O 1
ATOM 2164 N N . ASP A 1 277 ? -54.175 -39.984 -11.542 1.00 50.94 277 ASP A N 1
ATOM 2165 C CA . ASP A 1 277 ? -54.256 -40.851 -10.387 1.00 50.94 277 ASP A CA 1
ATOM 2166 C C . ASP A 1 277 ? -53.911 -42.307 -10.780 1.00 50.94 277 ASP A C 1
ATOM 2168 O O . ASP A 1 277 ? -54.110 -42.697 -11.933 1.00 50.94 277 ASP A O 1
ATOM 2172 N N . GLN A 1 278 ? -53.556 -43.112 -9.768 1.00 59.06 278 GLN A N 1
ATOM 2173 C CA . GLN A 1 278 ? -53.685 -44.588 -9.689 1.00 59.06 278 GLN A CA 1
ATOM 2174 C C . GLN A 1 278 ? -52.487 -45.487 -10.125 1.00 59.06 278 GLN A C 1
ATOM 2176 O O . GLN A 1 278 ? -51.559 -45.034 -10.787 1.00 59.06 278 GLN A O 1
ATOM 2181 N N . PRO A 1 279 ? -52.444 -46.777 -9.704 1.00 59.03 279 PRO A N 1
ATOM 2182 C CA . PRO A 1 279 ? -52.023 -47.164 -8.359 1.00 59.03 279 PRO A CA 1
ATOM 2183 C C . PRO A 1 279 ? -51.057 -48.372 -8.360 1.00 59.03 279 PRO A C 1
ATOM 2185 O O . PRO A 1 279 ? -50.770 -49.016 -9.366 1.00 59.03 279 PRO A O 1
ATOM 2188 N N . SER A 1 280 ? -50.598 -48.699 -7.160 1.00 57.88 280 SER A N 1
ATOM 2189 C CA . SER A 1 280 ? -49.885 -49.902 -6.738 1.00 57.88 280 SER A CA 1
ATOM 2190 C C . SER A 1 280 ? -50.335 -51.215 -7.401 1.00 57.88 280 SER A C 1
ATOM 2192 O O . SER A 1 280 ? -51.519 -51.549 -7.389 1.00 57.88 280 SER A O 1
ATOM 2194 N N . SER A 1 281 ? -49.374 -52.058 -7.794 1.00 55.72 281 SER A N 1
ATOM 2195 C CA . SER A 1 281 ? -49.566 -53.513 -7.803 1.00 55.72 281 SER A CA 1
ATOM 2196 C C . SER A 1 281 ? -48.335 -54.250 -7.275 1.00 55.72 281 SER A C 1
ATOM 2198 O O . SER A 1 281 ? -47.232 -54.166 -7.808 1.00 55.72 281 SER A O 1
ATOM 2200 N N . SER A 1 282 ? -48.603 -54.968 -6.198 1.00 56.88 282 SER A N 1
ATOM 2201 C CA . SER A 1 282 ? -47.820 -55.904 -5.408 1.00 56.88 282 SER A CA 1
ATOM 2202 C C . SER A 1 282 ? -47.130 -57.059 -6.167 1.00 56.88 282 SER A C 1
ATOM 2204 O O . SER A 1 282 ? -47.765 -57.732 -6.972 1.00 56.88 282 SER A O 1
ATOM 2206 N N . THR A 1 283 ? -45.926 -57.414 -5.672 1.00 55.25 283 THR A N 1
ATOM 2207 C CA . THR A 1 283 ? -45.419 -58.790 -5.361 1.00 55.25 283 THR A CA 1
ATOM 2208 C C . THR A 1 283 ? -44.984 -59.738 -6.514 1.00 55.25 283 THR A C 1
ATOM 2210 O O . THR A 1 283 ? -45.250 -59.440 -7.669 1.00 55.25 283 THR A O 1
ATOM 2213 N N . PRO A 1 284 ? -44.388 -60.928 -6.238 1.00 63.38 284 PRO A N 1
ATOM 2214 C CA . PRO A 1 284 ? -43.064 -61.190 -5.629 1.00 63.38 284 PRO A CA 1
ATOM 2215 C C . PRO A 1 284 ? -42.275 -62.331 -6.355 1.00 63.38 284 PRO A C 1
ATOM 2217 O O . PRO A 1 284 ? -42.812 -62.948 -7.265 1.00 63.38 284 PRO A O 1
ATOM 2220 N N . SER A 1 285 ? -41.073 -62.679 -5.852 1.00 54.97 285 SER A N 1
ATOM 2221 C CA . SER A 1 285 ? -40.330 -63.963 -6.035 1.00 54.97 285 SER A CA 1
ATOM 2222 C C . SER A 1 285 ? -39.904 -64.331 -7.477 1.00 54.97 285 SER A C 1
ATOM 2224 O O . SER A 1 285 ? -40.669 -64.220 -8.421 1.00 54.97 285 SER A O 1
ATOM 2226 N N . VAL A 1 286 ? -38.671 -64.760 -7.759 1.00 53.69 286 VAL A N 1
ATOM 2227 C CA . VAL A 1 286 ? -37.847 -65.851 -7.199 1.00 53.69 286 VAL A CA 1
ATOM 2228 C C . VAL A 1 286 ? -36.372 -65.483 -7.339 1.00 53.69 286 VAL A C 1
ATOM 2230 O O . VAL A 1 286 ? -36.029 -64.865 -8.370 1.00 53.69 286 VAL A O 1
#

Organism: Malassezia restricta (strain ATCC 96810 / NBRC 103918 / CBS 7877) (NCBI:txid425264)

Secondary structure (DSSP, 8-state):
---------------HHHHHHHHHHHH---HHHHHHHHHHHHHHHH--SHHHHHHHHHHHHHHHHHHHHHHHHHHHHHHHHHHHHHHHHHHHHHHHHHHHHHHHHHHHHHHHHHHHHHHHHHHHHHHHHHHHHHHHTSPPHHHHHHHHHHHHHHHHHHHHHHHHHHHHHHHHHHHHHHHHHHHHHHHHHHHHHTT-PPPP----------------------------------------------------------------PPPPPP----------------